Protein AF-A0A7S2F9D7-F1 (afdb_monomer_lite)

InterPro domains:
  IPR004918 Cdc37 [PTHR12800] (15-145)
  IPR013855 Cdc37, N-terminal domain [PF03234] (16-125)
  IPR013855 Cdc37, N-terminal domain [SM01071] (14-133)

Structure (mmCIF, N/CA/C/O backbone):
data_AF-A0A7S2F9D7-F1
#
_entry.id   AF-A0A7S2F9D7-F1
#
loop_
_atom_site.group_PDB
_atom_site.id
_atom_site.type_symbol
_atom_site.label_atom_id
_atom_site.label_alt_id
_atom_site.label_comp_id
_atom_site.label_asym_id
_atom_site.label_entity_id
_atom_site.label_seq_id
_atom_site.pdbx_PDB_ins_code
_atom_site.Cartn_x
_atom_site.Cartn_y
_atom_site.Cartn_z
_atom_site.occupancy
_atom_site.B_iso_or_equiv
_atom_site.auth_seq_id
_atom_site.auth_comp_id
_atom_site.auth_asym_id
_atom_site.auth_atom_id
_atom_site.pdbx_PDB_model_num
ATOM 1 N N . SER A 1 1 ? 17.679 44.069 16.988 1.00 55.31 1 SER A N 1
ATOM 2 C CA . SER A 1 1 ? 18.152 42.682 16.832 1.00 55.31 1 SER A CA 1
ATOM 3 C C . SER A 1 1 ? 16.989 41.729 16.545 1.00 55.31 1 SER A C 1
ATOM 5 O O . SER A 1 1 ? 16.788 40.799 17.297 1.00 55.31 1 SER A O 1
ATOM 7 N N . ASN A 1 2 ? 16.197 41.980 15.493 1.00 54.28 2 ASN A N 1
ATOM 8 C CA . ASN A 1 2 ? 15.076 41.109 15.075 1.00 54.28 2 ASN A CA 1
ATOM 9 C C . ASN A 1 2 ? 14.992 40.953 13.544 1.00 54.28 2 ASN A C 1
ATOM 11 O O . ASN A 1 2 ? 14.158 40.214 13.043 1.00 54.28 2 ASN A O 1
ATOM 15 N N . PHE A 1 3 ? 15.854 41.638 12.786 1.00 47.53 3 PHE A N 1
ATOM 16 C CA . PHE A 1 3 ? 15.810 41.619 11.322 1.00 47.53 3 PHE A CA 1
ATOM 17 C C . PHE A 1 3 ? 16.576 40.423 10.732 1.00 47.53 3 PHE A C 1
ATOM 19 O O . PHE A 1 3 ? 16.201 39.893 9.695 1.00 47.53 3 PHE A O 1
ATOM 26 N N . LEU A 1 4 ? 17.602 39.936 11.443 1.00 51.53 4 LEU A N 1
ATOM 27 C CA . LEU A 1 4 ? 18.373 38.752 11.048 1.00 51.53 4 LEU A CA 1
ATOM 28 C C . LEU A 1 4 ? 17.650 37.427 11.348 1.00 51.53 4 LEU A C 1
ATOM 30 O O . LEU A 1 4 ? 17.957 36.421 10.723 1.00 51.53 4 LEU A O 1
ATOM 34 N N . GLN A 1 5 ? 16.662 37.419 12.251 1.00 51.97 5 GLN A N 1
ATOM 35 C CA . GLN A 1 5 ? 15.892 36.210 12.574 1.00 51.97 5 GLN A CA 1
ATOM 36 C C . GLN A 1 5 ? 14.788 35.923 11.540 1.00 51.97 5 GLN A C 1
ATOM 38 O O . GLN A 1 5 ? 14.432 34.770 11.326 1.00 51.97 5 GLN A O 1
ATOM 43 N N . VAL A 1 6 ? 14.273 36.962 10.870 1.00 52.53 6 VAL A N 1
ATOM 44 C CA . VAL A 1 6 ? 13.239 36.833 9.826 1.00 52.53 6 VAL A CA 1
ATOM 45 C C . VAL A 1 6 ? 13.840 36.361 8.496 1.00 52.53 6 VAL A C 1
ATOM 47 O O . VAL A 1 6 ? 13.198 35.614 7.765 1.00 52.53 6 VAL A O 1
ATOM 50 N N . LEU A 1 7 ? 15.092 36.728 8.204 1.00 48.03 7 LEU A N 1
ATOM 51 C CA . LEU A 1 7 ? 15.791 36.320 6.980 1.00 48.03 7 LEU A CA 1
ATOM 52 C C . LEU A 1 7 ? 16.171 34.829 6.968 1.00 48.03 7 LEU A C 1
ATOM 54 O O . LEU A 1 7 ? 16.033 34.192 5.931 1.00 48.03 7 LEU A O 1
ATOM 58 N N . LEU A 1 8 ? 16.537 34.248 8.118 1.00 49.34 8 LEU A N 1
ATOM 59 C CA . LEU A 1 8 ? 16.838 32.811 8.224 1.00 49.34 8 LEU A CA 1
ATOM 60 C C . LEU A 1 8 ? 15.582 31.927 8.069 1.00 49.34 8 LEU A C 1
ATOM 62 O O . LEU A 1 8 ? 15.677 30.775 7.661 1.00 49.34 8 LEU A O 1
ATOM 66 N N . ALA A 1 9 ? 14.394 32.463 8.370 1.00 50.12 9 ALA A N 1
ATOM 67 C CA . ALA A 1 9 ? 13.122 31.757 8.192 1.00 50.12 9 ALA A CA 1
ATOM 68 C C . ALA A 1 9 ? 12.583 31.835 6.749 1.00 50.12 9 ALA A C 1
ATOM 70 O O . ALA A 1 9 ? 11.749 31.020 6.361 1.00 50.12 9 ALA A O 1
ATOM 71 N N . ALA A 1 10 ? 13.054 32.798 5.949 1.00 45.66 10 ALA A N 1
ATOM 72 C CA . ALA A 1 10 ? 12.607 33.002 4.570 1.00 45.66 10 ALA A CA 1
ATOM 73 C C . ALA A 1 10 ? 13.360 32.133 3.542 1.00 45.66 10 ALA A C 1
ATOM 75 O O . ALA A 1 10 ? 12.885 31.964 2.419 1.00 45.66 10 ALA A O 1
ATOM 76 N N . GLU A 1 11 ? 14.503 31.550 3.915 1.00 50.66 11 GLU A N 1
ATOM 77 C CA . GLU A 1 11 ? 15.400 30.839 2.989 1.00 50.66 11 GLU A CA 1
ATOM 78 C C . GLU A 1 11 ? 15.009 29.377 2.702 1.00 50.66 11 GLU A C 1
ATOM 80 O O . GLU A 1 11 ? 15.630 28.724 1.871 1.00 50.66 11 GLU A O 1
ATOM 85 N N . MET A 1 12 ? 13.937 28.865 3.314 1.00 58.09 12 MET A N 1
ATOM 86 C CA . MET A 1 12 ? 13.495 27.471 3.135 1.00 58.09 12 MET A CA 1
ATOM 87 C C . MET A 1 12 ? 12.117 27.348 2.467 1.00 58.09 12 MET A C 1
ATOM 89 O O . MET A 1 12 ? 11.422 26.354 2.650 1.00 58.09 12 MET A O 1
ATOM 93 N N . SER A 1 13 ? 11.713 28.346 1.673 1.00 62.88 13 SER A N 1
ATOM 94 C CA . SER A 1 13 ? 10.541 28.252 0.778 1.00 62.88 13 SER A CA 1
ATOM 95 C C . SER A 1 13 ? 10.935 28.100 -0.699 1.00 62.88 13 SER A C 1
ATOM 97 O O . SER A 1 13 ? 10.212 28.507 -1.605 1.00 62.88 13 SER A O 1
ATOM 99 N N . GLY A 1 14 ? 12.106 27.509 -0.952 1.00 73.81 14 GLY A N 1
ATOM 100 C CA . GLY A 1 14 ? 12.479 27.035 -2.282 1.00 73.81 14 GLY A CA 1
ATOM 101 C C . GLY A 1 14 ? 11.609 25.853 -2.722 1.00 73.81 14 GLY A C 1
ATOM 102 O O . GLY A 1 14 ? 11.057 25.131 -1.892 1.00 73.81 14 GLY A O 1
ATOM 103 N N . PHE A 1 15 ? 11.489 25.650 -4.037 1.00 79.19 15 PHE A N 1
ATOM 104 C CA . PHE A 1 15 ? 10.832 24.479 -4.628 1.00 79.19 15 PHE A CA 1
ATOM 105 C C . PHE A 1 15 ? 11.327 23.182 -3.961 1.00 79.19 15 PHE A C 1
ATOM 107 O O . PHE A 1 15 ? 12.515 22.869 -4.012 1.00 79.19 15 PHE A O 1
ATOM 114 N N . ASN A 1 16 ? 10.415 22.439 -3.327 1.00 82.31 16 ASN A N 1
ATOM 115 C CA . ASN A 1 16 ? 10.723 21.198 -2.622 1.00 82.31 16 ASN A CA 1
ATOM 116 C C . ASN A 1 16 ? 10.579 20.000 -3.578 1.00 82.31 16 ASN A C 1
ATOM 118 O O . ASN A 1 16 ? 9.492 19.737 -4.095 1.00 82.31 16 ASN A O 1
ATOM 122 N N . TYR A 1 17 ? 11.679 19.275 -3.796 1.00 84.31 17 TYR A N 1
ATOM 123 C CA . TYR A 1 17 ? 11.724 18.050 -4.603 1.00 84.31 17 TYR A CA 1
ATOM 124 C C . TYR A 1 17 ? 11.743 16.772 -3.757 1.00 84.31 17 TYR A C 1
ATOM 126 O O . TYR A 1 17 ? 11.914 15.697 -4.320 1.00 84.31 17 TYR A O 1
ATOM 134 N N . SER A 1 18 ? 11.510 16.861 -2.443 1.00 85.62 18 SER A N 1
ATOM 135 C CA . SER A 1 18 ? 11.670 15.742 -1.504 1.00 85.62 18 SER A CA 1
ATOM 136 C C . SER A 1 18 ? 10.760 14.550 -1.805 1.00 85.62 18 SER A C 1
ATOM 138 O O . SER A 1 18 ? 11.082 13.404 -1.505 1.00 85.62 18 SER A O 1
ATOM 140 N N . LYS A 1 19 ? 9.666 14.789 -2.541 1.00 82.56 19 LYS A N 1
ATOM 141 C CA . LYS A 1 19 ? 8.845 13.734 -3.152 1.00 82.56 19 LYS A CA 1
ATOM 142 C C . LYS A 1 19 ? 9.679 12.696 -3.930 1.00 82.56 19 LYS A C 1
ATOM 144 O O . LYS A 1 19 ? 9.281 11.537 -3.995 1.00 82.56 19 LYS A O 1
ATOM 149 N N . TRP A 1 20 ? 10.795 13.114 -4.528 1.00 86.38 20 TRP A N 1
ATOM 150 C CA . TRP A 1 20 ? 11.671 12.308 -5.378 1.00 86.38 20 TRP A CA 1
ATOM 151 C C . TRP A 1 20 ? 12.924 11.788 -4.656 1.00 86.38 20 TRP A C 1
ATOM 153 O O . TRP A 1 20 ? 13.766 11.177 -5.305 1.00 86.38 20 TRP A O 1
ATOM 163 N N . ASP A 1 21 ? 13.057 11.988 -3.340 1.00 84.12 21 ASP A N 1
ATOM 164 C CA . ASP A 1 21 ? 14.247 11.545 -2.592 1.00 84.12 21 ASP A CA 1
ATOM 165 C C . ASP A 1 21 ? 14.305 10.009 -2.450 1.00 84.12 21 ASP A C 1
ATOM 167 O O . ASP A 1 21 ? 15.383 9.418 -2.424 1.00 84.12 21 ASP A O 1
ATOM 171 N N . ASN A 1 22 ? 13.147 9.339 -2.418 1.00 84.81 22 ASN A N 1
ATOM 172 C CA . ASN A 1 22 ? 13.030 7.899 -2.151 1.00 84.81 22 ASN A CA 1
ATOM 173 C C . ASN A 1 22 ? 12.809 7.067 -3.432 1.00 84.81 22 ASN A C 1
ATOM 175 O O . ASN A 1 22 ? 11.855 6.289 -3.510 1.00 84.81 22 ASN A O 1
ATOM 179 N N . ILE A 1 23 ? 13.659 7.228 -4.451 1.00 85.50 23 ILE A N 1
ATOM 180 C CA . ILE A 1 23 ? 13.581 6.446 -5.702 1.00 85.50 23 ILE A CA 1
ATOM 181 C C . ILE A 1 23 ? 14.470 5.193 -5.614 1.00 85.50 23 ILE A C 1
ATOM 183 O O . ILE A 1 23 ? 15.665 5.279 -5.349 1.00 85.50 23 ILE A O 1
ATOM 187 N N . GLU A 1 24 ? 13.895 4.016 -5.872 1.00 80.69 24 GLU A N 1
ATOM 188 C CA . GLU A 1 24 ? 14.599 2.734 -5.990 1.00 80.69 24 GLU A CA 1
ATOM 189 C C . GLU A 1 24 ? 14.730 2.335 -7.469 1.00 80.69 24 GLU A C 1
ATOM 191 O O . GLU A 1 24 ? 13.773 1.880 -8.103 1.00 80.69 24 GLU A O 1
ATOM 196 N N . ILE A 1 25 ? 15.938 2.476 -8.019 1.00 77.62 25 ILE A N 1
ATOM 197 C CA . ILE A 1 25 ? 16.271 2.078 -9.392 1.00 77.62 25 ILE A CA 1
ATOM 198 C C . ILE A 1 25 ? 16.854 0.660 -9.356 1.00 77.62 25 ILE A C 1
ATOM 200 O O . ILE A 1 25 ? 17.917 0.422 -8.794 1.00 77.62 25 ILE A O 1
ATOM 204 N N . SER A 1 26 ? 16.152 -0.314 -9.940 1.00 66.62 26 SER A N 1
ATOM 205 C CA . SER A 1 26 ? 16.579 -1.725 -9.917 1.00 66.62 26 SER A CA 1
ATOM 206 C C . SER A 1 26 ? 17.713 -2.065 -10.894 1.00 66.62 26 SER A C 1
ATOM 208 O O . SER A 1 26 ? 18.290 -3.142 -10.772 1.00 66.62 26 SER A O 1
ATOM 210 N N . ASP A 1 27 ? 18.000 -1.174 -11.845 1.00 67.25 27 ASP A N 1
ATOM 211 C CA . ASP A 1 27 ? 19.006 -1.318 -12.912 1.00 67.25 27 ASP A CA 1
ATOM 212 C C . ASP A 1 27 ? 20.138 -0.279 -12.772 1.00 67.25 27 ASP A C 1
ATOM 214 O O . ASP A 1 27 ? 20.744 0.144 -13.753 1.00 67.25 27 ASP A O 1
ATOM 218 N N . ASP A 1 28 ? 20.394 0.208 -11.550 1.00 68.19 28 ASP A N 1
ATOM 219 C CA . ASP A 1 28 ? 21.511 1.126 -11.322 1.00 68.19 28 ASP A CA 1
ATOM 220 C C . ASP A 1 28 ? 22.838 0.359 -11.384 1.00 68.19 28 ASP A C 1
ATOM 222 O O . ASP A 1 28 ? 23.206 -0.420 -10.500 1.00 68.19 28 ASP A O 1
ATOM 226 N N . GLU A 1 29 ? 23.546 0.558 -12.490 1.00 56.62 29 GLU A N 1
ATOM 227 C CA . GLU A 1 29 ? 24.813 -0.090 -12.791 1.00 56.62 29 GLU A CA 1
ATOM 228 C C . GLU A 1 29 ? 25.962 0.357 -11.874 1.00 56.62 29 GLU A C 1
ATOM 230 O O . GLU A 1 29 ? 26.980 -0.339 -11.812 1.00 56.62 29 GLU A O 1
ATOM 235 N N . ALA A 1 30 ? 25.813 1.485 -11.167 1.00 66.69 30 ALA A N 1
ATOM 236 C CA . ALA A 1 30 ? 26.842 2.039 -10.289 1.00 66.69 30 ALA A CA 1
ATOM 237 C C . ALA A 1 30 ? 27.045 1.224 -8.996 1.00 66.69 30 ALA A C 1
ATOM 239 O O . ALA A 1 30 ? 28.145 1.220 -8.445 1.00 66.69 30 ALA A O 1
ATOM 240 N N . ASP A 1 31 ? 26.024 0.482 -8.554 1.00 71.62 31 ASP A N 1
ATOM 241 C CA . ASP A 1 31 ? 26.038 -0.288 -7.301 1.00 71.62 31 ASP A CA 1
ATOM 242 C C . ASP A 1 31 ? 26.665 -1.693 -7.434 1.00 71.62 31 ASP A C 1
ATOM 244 O O . ASP A 1 31 ? 26.819 -2.417 -6.445 1.00 71.62 31 ASP A O 1
ATOM 248 N N . CYS A 1 32 ? 27.027 -2.126 -8.647 1.00 77.38 32 CYS A N 1
ATOM 249 C CA . CYS A 1 32 ? 27.579 -3.462 -8.865 1.00 77.38 32 CYS A CA 1
ATOM 250 C C . CYS A 1 32 ? 29.091 -3.496 -8.594 1.00 77.38 32 CYS A C 1
ATOM 252 O O . CYS A 1 32 ? 29.888 -2.896 -9.315 1.00 77.38 32 CYS A O 1
ATOM 254 N N . HIS A 1 33 ? 29.511 -4.266 -7.584 1.00 80.38 33 HIS A N 1
ATOM 255 C CA . HIS A 1 33 ? 30.932 -4.476 -7.299 1.00 80.38 33 HIS A CA 1
ATOM 256 C C . HIS A 1 33 ? 31.642 -5.156 -8.493 1.00 80.38 33 HIS A C 1
ATOM 258 O O . HIS A 1 33 ? 31.075 -6.090 -9.069 1.00 80.38 33 HIS A O 1
ATOM 264 N N . PRO A 1 34 ? 32.906 -4.805 -8.817 1.00 84.75 34 PRO A N 1
ATOM 265 C CA . PRO A 1 34 ? 33.653 -5.336 -9.971 1.00 84.75 34 PRO A CA 1
ATOM 266 C C . PRO A 1 34 ? 33.773 -6.866 -10.105 1.00 84.75 34 PRO A C 1
ATOM 268 O O . PRO A 1 34 ? 34.206 -7.356 -11.144 1.00 84.75 34 PRO A O 1
ATOM 271 N N . ASN A 1 35 ? 33.439 -7.634 -9.066 1.00 86.19 35 ASN A N 1
ATOM 272 C CA . ASN A 1 35 ? 33.567 -9.097 -9.036 1.00 86.19 35 ASN A CA 1
ATOM 273 C C . ASN A 1 35 ? 32.225 -9.841 -9.076 1.00 86.19 35 ASN A C 1
ATOM 275 O O . ASN A 1 35 ? 32.219 -11.067 -8.989 1.00 86.19 35 ASN A O 1
ATOM 279 N N . ILE A 1 36 ? 31.100 -9.132 -9.166 1.00 82.88 36 ILE A N 1
ATOM 280 C CA . ILE A 1 36 ? 29.764 -9.732 -9.224 1.00 82.88 36 ILE A CA 1
ATOM 281 C C . ILE A 1 36 ? 29.255 -9.650 -10.664 1.00 82.88 36 ILE A C 1
ATOM 283 O O . ILE A 1 36 ? 29.401 -8.620 -11.320 1.00 82.88 36 ILE A O 1
ATOM 287 N N . ASP A 1 37 ? 28.654 -10.736 -11.163 1.00 87.19 37 ASP A N 1
ATOM 288 C CA . ASP A 1 37 ? 27.963 -10.696 -12.452 1.00 87.19 37 ASP A CA 1
ATOM 289 C C . ASP A 1 37 ? 26.720 -9.807 -12.358 1.00 87.19 37 ASP A C 1
ATOM 291 O O . ASP A 1 37 ? 25.749 -10.098 -11.651 1.00 87.19 37 ASP A O 1
ATOM 295 N N . LYS A 1 38 ? 26.759 -8.741 -13.144 1.00 83.81 38 LYS A N 1
ATOM 296 C CA . LYS A 1 38 ? 25.743 -7.703 -13.222 1.00 83.81 38 LYS A CA 1
ATOM 297 C C . LYS A 1 38 ? 24.362 -8.253 -13.584 1.00 83.81 38 LYS A C 1
ATOM 299 O O . LYS A 1 38 ? 23.364 -7.875 -12.975 1.00 83.81 38 LYS A O 1
ATOM 304 N N . SER A 1 39 ? 24.301 -9.200 -14.524 1.00 86.62 39 SER A N 1
ATOM 305 C CA . SER A 1 39 ? 23.024 -9.743 -15.004 1.00 86.62 39 SER A CA 1
ATOM 306 C C . SER A 1 39 ? 22.288 -10.533 -13.915 1.00 86.62 39 SER A C 1
ATOM 308 O O . SER A 1 39 ? 21.078 -10.390 -13.725 1.00 86.62 39 SER A O 1
ATOM 310 N N . SER A 1 40 ? 23.029 -11.331 -13.146 1.00 86.75 40 SER A N 1
ATOM 311 C CA . SER A 1 40 ? 22.495 -12.107 -12.029 1.00 86.75 40 SER A CA 1
ATOM 312 C C . SER A 1 40 ? 22.120 -11.211 -10.843 1.00 86.75 40 SER A C 1
ATOM 314 O O . SER A 1 40 ? 21.072 -11.419 -10.226 1.00 86.75 40 SER A O 1
ATOM 316 N N . TRP A 1 41 ? 22.928 -10.182 -10.561 1.00 84.12 41 TRP A N 1
ATOM 317 C CA . TRP A 1 41 ? 22.675 -9.199 -9.505 1.00 84.12 41 TRP A CA 1
ATOM 318 C C . TRP A 1 41 ? 21.355 -8.448 -9.707 1.00 84.12 41 TRP A C 1
ATOM 320 O O . TRP A 1 41 ? 20.525 -8.408 -8.796 1.00 84.12 41 TRP A O 1
ATOM 330 N N . PHE A 1 42 ? 21.099 -7.939 -10.915 1.00 83.56 42 PHE A N 1
ATOM 331 C CA . PHE A 1 42 ? 19.851 -7.234 -11.219 1.00 83.56 42 PHE A CA 1
ATOM 332 C C . PHE A 1 42 ? 18.620 -8.121 -11.085 1.00 83.56 42 PHE A C 1
ATOM 334 O O . PHE A 1 42 ? 17.622 -7.716 -10.490 1.00 83.56 42 PHE A O 1
ATOM 341 N N . ARG A 1 43 ? 18.694 -9.369 -11.558 1.00 87.69 43 ARG A N 1
ATOM 342 C CA . ARG A 1 43 ? 17.590 -10.332 -11.406 1.00 87.69 43 ARG A CA 1
ATOM 343 C C . ARG A 1 43 ? 17.278 -10.603 -9.939 1.00 87.69 43 ARG A C 1
ATOM 345 O O . ARG A 1 43 ? 16.109 -10.723 -9.575 1.00 87.69 43 ARG A O 1
ATOM 352 N N . MET A 1 44 ? 18.309 -10.704 -9.102 1.00 87.38 44 MET A N 1
ATOM 353 C CA . MET A 1 44 ? 18.147 -10.882 -7.661 1.00 87.38 44 MET A CA 1
ATOM 354 C C . MET A 1 44 ? 17.530 -9.640 -7.009 1.00 87.38 44 MET A C 1
ATOM 356 O O . MET A 1 44 ? 16.564 -9.770 -6.261 1.00 87.38 44 MET A O 1
ATOM 360 N N . LYS A 1 45 ? 18.038 -8.442 -7.316 1.00 85.94 45 LYS A N 1
ATOM 361 C CA . LYS A 1 45 ? 17.512 -7.171 -6.796 1.00 85.94 45 LYS A CA 1
ATOM 362 C C . LYS A 1 45 ? 16.054 -6.951 -7.188 1.00 85.94 45 LYS A C 1
ATOM 364 O O . LYS A 1 45 ? 15.247 -6.618 -6.328 1.00 85.94 45 LYS A O 1
ATOM 369 N N . HIS A 1 46 ? 15.705 -7.210 -8.447 1.00 87.31 46 HIS A N 1
ATOM 370 C CA . HIS A 1 46 ? 14.325 -7.146 -8.918 1.00 87.31 46 HIS A CA 1
ATOM 371 C C . HIS A 1 46 ? 13.424 -8.125 -8.157 1.00 87.31 46 HIS A C 1
ATOM 373 O O . HIS A 1 46 ? 12.388 -7.720 -7.642 1.00 87.31 46 HIS A O 1
ATOM 379 N N . ARG A 1 47 ? 13.843 -9.391 -8.006 1.00 88.12 47 ARG A N 1
ATOM 380 C CA . ARG A 1 47 ? 13.078 -10.388 -7.240 1.00 88.12 47 ARG A CA 1
ATOM 381 C C . ARG A 1 47 ? 12.868 -9.955 -5.790 1.00 88.12 47 ARG A C 1
ATOM 383 O O . ARG A 1 47 ? 11.746 -9.987 -5.309 1.00 88.12 47 ARG A O 1
ATOM 390 N N . SER A 1 48 ? 13.928 -9.503 -5.123 1.00 87.44 48 SER A N 1
ATOM 391 C CA . SER A 1 48 ? 13.855 -9.030 -3.738 1.00 87.44 48 SER A CA 1
ATOM 392 C C . SER A 1 48 ? 12.927 -7.821 -3.586 1.00 87.44 48 SER A C 1
ATOM 394 O O . SER A 1 48 ? 12.229 -7.718 -2.580 1.00 87.44 48 SER A O 1
ATOM 396 N N . ARG A 1 49 ? 12.889 -6.928 -4.583 1.00 86.69 49 ARG A N 1
ATOM 397 C CA . ARG A 1 49 ? 11.951 -5.800 -4.621 1.00 86.69 49 ARG A CA 1
ATOM 398 C C . ARG A 1 49 ? 10.506 -6.284 -4.730 1.00 86.69 49 ARG A C 1
ATOM 400 O O . ARG A 1 49 ? 9.681 -5.869 -3.926 1.00 86.69 49 ARG A O 1
ATOM 407 N N . VAL A 1 50 ? 10.226 -7.171 -5.685 1.00 87.75 50 VAL A N 1
ATOM 408 C CA . VAL A 1 50 ? 8.883 -7.733 -5.902 1.00 87.75 50 VAL A CA 1
ATOM 409 C C . VAL A 1 50 ? 8.398 -8.474 -4.655 1.00 87.75 50 VAL A C 1
ATOM 411 O O . VAL A 1 50 ? 7.305 -8.201 -4.181 1.00 87.75 50 VAL A O 1
ATOM 414 N N . GLU A 1 51 ? 9.231 -9.327 -4.054 1.00 90.56 51 GLU A N 1
ATOM 415 C CA . GLU A 1 51 ? 8.882 -10.048 -2.820 1.00 90.56 51 GLU A CA 1
ATOM 416 C C . GLU A 1 51 ? 8.594 -9.094 -1.646 1.00 90.56 51 GLU A C 1
ATOM 418 O O . GLU A 1 51 ? 7.688 -9.341 -0.849 1.00 90.56 51 GLU A O 1
ATOM 423 N N . ARG A 1 52 ? 9.344 -7.987 -1.533 1.00 89.25 52 ARG A N 1
ATOM 424 C CA . ARG A 1 52 ? 9.088 -6.947 -0.526 1.00 89.25 52 ARG A CA 1
ATOM 425 C C . ARG A 1 52 ? 7.731 -6.280 -0.758 1.00 89.25 52 ARG A C 1
ATOM 427 O O . ARG A 1 52 ? 6.961 -6.153 0.188 1.00 89.25 52 ARG A O 1
ATOM 434 N N . GLU A 1 53 ? 7.443 -5.878 -1.992 1.00 87.56 53 GLU A N 1
ATOM 435 C CA . GLU A 1 53 ? 6.185 -5.219 -2.367 1.00 87.56 53 GLU A CA 1
ATOM 436 C C . GLU A 1 53 ? 4.981 -6.147 -2.175 1.00 87.56 53 GLU A C 1
ATOM 438 O O . GLU A 1 53 ? 3.991 -5.745 -1.575 1.00 87.56 53 GLU A O 1
ATOM 443 N N . GLU A 1 54 ? 5.088 -7.417 -2.570 1.00 91.06 54 GLU A N 1
ATOM 444 C CA . GLU A 1 54 ? 4.043 -8.420 -2.340 1.00 91.06 54 GLU A CA 1
ATOM 445 C C . GLU A 1 54 ? 3.769 -8.638 -0.848 1.00 91.06 54 GLU A C 1
ATOM 447 O O . GLU A 1 54 ? 2.611 -8.764 -0.437 1.00 91.06 54 GLU A O 1
ATOM 452 N N . LYS A 1 55 ? 4.823 -8.663 -0.022 1.00 91.94 55 LYS A N 1
ATOM 453 C CA . LYS A 1 55 ? 4.691 -8.791 1.431 1.00 91.94 55 LYS A CA 1
ATOM 454 C C . LYS A 1 55 ? 4.026 -7.559 2.047 1.00 91.94 55 LYS A C 1
ATOM 456 O O . LYS A 1 55 ? 3.104 -7.720 2.845 1.00 91.94 55 LYS A O 1
ATOM 461 N N . GLU A 1 56 ? 4.468 -6.359 1.673 1.00 89.62 56 GLU A N 1
ATOM 462 C CA . GLU A 1 56 ? 3.873 -5.095 2.127 1.00 89.62 56 GLU A CA 1
ATOM 463 C C . GLU A 1 56 ? 2.396 -5.004 1.712 1.00 89.62 56 GLU A C 1
ATOM 465 O O . GLU A 1 56 ? 1.542 -4.686 2.535 1.00 89.62 56 GLU A O 1
ATOM 470 N N . ASP A 1 57 ? 2.057 -5.359 0.472 1.00 90.88 57 ASP A N 1
ATOM 471 C CA . ASP A 1 57 ? 0.676 -5.355 -0.016 1.00 90.88 57 ASP A CA 1
ATOM 472 C C . ASP A 1 57 ? -0.201 -6.397 0.686 1.00 90.88 57 ASP A C 1
ATOM 474 O O . ASP A 1 57 ? -1.376 -6.140 0.966 1.00 90.88 57 ASP A O 1
ATOM 478 N N . ALA A 1 58 ? 0.338 -7.583 0.981 1.00 94.19 58 ALA A N 1
ATOM 479 C CA . ALA A 1 58 ? -0.368 -8.596 1.758 1.00 94.19 58 ALA A CA 1
ATOM 480 C C . ALA A 1 58 ? -0.647 -8.107 3.187 1.00 94.19 58 ALA A C 1
ATOM 482 O O . ALA A 1 58 ? -1.764 -8.263 3.681 1.00 94.19 58 ALA A O 1
ATOM 483 N N . GLU A 1 59 ? 0.334 -7.470 3.824 1.00 93.62 59 GLU A N 1
ATOM 484 C CA . GLU A 1 59 ? 0.204 -6.908 5.166 1.00 93.62 59 GLU A CA 1
ATOM 485 C C . GLU A 1 59 ? -0.818 -5.764 5.207 1.00 93.62 59 GLU A C 1
ATOM 487 O O . GLU A 1 59 ? -1.731 -5.793 6.033 1.00 93.62 59 GLU A O 1
ATOM 492 N N . LYS A 1 60 ? -0.764 -4.826 4.251 1.00 92.94 60 LYS A N 1
ATOM 493 C CA . LYS A 1 60 ? -1.773 -3.763 4.099 1.00 92.94 60 LYS A CA 1
ATOM 494 C C . LYS A 1 60 ? -3.178 -4.337 3.951 1.00 92.94 60 LYS A C 1
ATOM 496 O O . LYS A 1 60 ? -4.106 -3.875 4.608 1.00 92.94 60 LYS A O 1
ATOM 501 N N . LYS A 1 61 ? -3.349 -5.378 3.128 1.00 94.38 61 LYS A N 1
ATOM 502 C CA . LYS A 1 61 ? -4.650 -6.047 2.946 1.00 94.38 61 LYS A CA 1
ATOM 503 C C . LYS A 1 61 ? -5.169 -6.679 4.236 1.00 94.38 61 LYS A C 1
ATOM 505 O O . LYS A 1 61 ? -6.379 -6.685 4.442 1.00 94.38 61 LYS A O 1
ATOM 510 N N . ILE A 1 62 ? -4.295 -7.230 5.079 1.00 95.56 62 ILE A N 1
ATOM 511 C CA . ILE A 1 62 ? -4.687 -7.781 6.384 1.00 95.56 62 ILE A CA 1
ATOM 512 C C . ILE A 1 62 ? -5.123 -6.648 7.315 1.00 95.56 62 ILE A C 1
ATOM 514 O O . ILE A 1 62 ? -6.225 -6.715 7.852 1.00 95.56 62 ILE A O 1
ATOM 518 N N . ILE A 1 63 ? -4.322 -5.583 7.425 1.00 93.38 63 ILE A N 1
ATOM 519 C CA . ILE A 1 63 ? -4.627 -4.426 8.278 1.00 93.38 63 ILE A CA 1
ATOM 520 C C . ILE A 1 63 ? -5.974 -3.805 7.892 1.00 93.38 63 ILE A C 1
ATOM 522 O O . ILE A 1 63 ? -6.806 -3.584 8.764 1.00 93.38 63 ILE A O 1
ATOM 526 N N . VAL A 1 64 ? -6.230 -3.594 6.596 1.00 94.62 64 VAL A N 1
ATOM 527 C CA . VAL A 1 64 ? -7.503 -3.037 6.105 1.00 94.62 64 VAL A CA 1
ATOM 528 C C . VAL A 1 64 ? -8.689 -3.949 6.434 1.00 94.62 64 VAL A C 1
ATOM 530 O O . VAL A 1 64 ? -9.753 -3.460 6.805 1.00 94.62 64 VAL A O 1
ATOM 533 N N . LYS A 1 65 ? -8.527 -5.274 6.328 1.00 95.94 65 LYS A N 1
ATOM 534 C CA . LYS A 1 65 ? -9.592 -6.228 6.682 1.00 95.94 65 LYS A CA 1
ATOM 535 C C . LYS A 1 65 ? -9.913 -6.206 8.173 1.00 95.94 65 LYS A C 1
ATOM 537 O O . LYS A 1 65 ? -11.084 -6.160 8.529 1.00 95.94 65 LYS A O 1
ATOM 542 N N . GLU A 1 66 ? -8.893 -6.248 9.026 1.00 93.94 66 GLU A N 1
ATOM 543 C CA . GLU A 1 66 ? -9.079 -6.173 10.479 1.00 93.94 66 GLU A CA 1
ATOM 544 C C . GLU A 1 66 ? -9.689 -4.835 10.889 1.00 93.94 66 GLU A C 1
ATOM 546 O O . GLU A 1 66 ? -10.629 -4.794 11.671 1.00 93.94 66 GLU A O 1
ATOM 551 N N . GLN A 1 67 ? -9.209 -3.744 10.296 1.00 93.31 67 GLN A N 1
ATOM 552 C CA . GLN A 1 67 ? -9.740 -2.415 10.547 1.00 93.31 67 GLN A CA 1
ATOM 553 C C . GLN A 1 67 ? -11.214 -2.296 10.150 1.00 93.31 67 GLN A C 1
ATOM 555 O O . GLN A 1 67 ? -11.977 -1.639 10.854 1.00 93.31 67 GLN A O 1
ATOM 560 N N . GLN A 1 68 ? -11.628 -2.920 9.043 1.00 94.50 68 GLN A N 1
ATOM 561 C CA . GLN A 1 68 ? -13.038 -2.960 8.671 1.00 94.50 68 GLN A CA 1
ATOM 562 C C . GLN A 1 68 ? -13.862 -3.729 9.709 1.00 94.50 68 GLN A C 1
ATOM 564 O O . GLN A 1 68 ? -14.891 -3.222 10.135 1.00 94.50 68 GLN A O 1
ATOM 569 N N . ALA A 1 69 ? -13.386 -4.889 10.170 1.00 95.12 69 ALA A N 1
ATOM 570 C CA . ALA A 1 69 ? -14.075 -5.659 11.205 1.00 95.12 69 ALA A CA 1
ATOM 571 C C . ALA A 1 69 ? -14.217 -4.872 12.522 1.00 95.12 69 ALA A C 1
ATOM 573 O O . ALA A 1 69 ? -15.280 -4.894 13.138 1.00 95.12 69 ALA A O 1
ATOM 574 N N . ASP A 1 70 ? -13.184 -4.128 12.925 1.00 92.94 70 ASP A N 1
ATOM 575 C CA . ASP A 1 70 ? -13.239 -3.280 14.120 1.00 92.94 70 ASP A CA 1
ATOM 576 C C . ASP A 1 70 ? -14.187 -2.088 13.935 1.00 92.94 70 ASP A C 1
ATOM 578 O O . ASP A 1 70 ? -14.908 -1.726 14.862 1.00 92.94 70 ASP A O 1
ATOM 582 N N . ARG A 1 71 ? -14.242 -1.494 12.735 1.00 93.25 71 ARG A N 1
ATOM 583 C CA . ARG A 1 71 ? -15.210 -0.433 12.407 1.00 93.25 71 ARG A CA 1
ATOM 584 C C . ARG A 1 71 ? -16.648 -0.947 12.444 1.00 93.25 71 ARG A C 1
ATOM 586 O O . ARG A 1 71 ? -17.492 -0.292 13.050 1.00 93.25 71 ARG A O 1
ATOM 593 N N . ASP A 1 72 ? -16.901 -2.121 11.871 1.00 95.25 72 ASP A N 1
ATOM 594 C CA . ASP A 1 72 ? -18.213 -2.773 11.914 1.00 95.25 72 ASP A CA 1
ATOM 595 C C . ASP A 1 72 ? -18.611 -3.060 13.375 1.00 95.25 72 ASP A C 1
ATOM 597 O O . ASP A 1 72 ? -19.731 -2.769 13.796 1.00 95.25 72 ASP A O 1
ATOM 601 N N . ARG A 1 73 ? -17.664 -3.533 14.200 1.00 94.06 73 ARG A N 1
ATOM 602 C CA . ARG A 1 73 ? -17.877 -3.765 15.635 1.00 94.06 73 ARG A CA 1
ATOM 603 C C . ARG A 1 73 ? -18.185 -2.477 16.401 1.00 94.06 73 ARG A C 1
ATOM 605 O O . ARG A 1 73 ? -19.087 -2.469 17.238 1.00 94.06 73 ARG A O 1
ATOM 612 N N . ILE A 1 74 ? -17.469 -1.389 16.119 1.00 93.38 74 ILE A N 1
ATOM 613 C CA . ILE A 1 74 ? -17.750 -0.069 16.701 1.00 93.38 74 ILE A CA 1
ATOM 614 C C . ILE A 1 74 ? -19.166 0.378 16.331 1.00 93.38 74 ILE A C 1
ATOM 616 O O . ILE A 1 74 ? -19.878 0.895 17.191 1.00 93.38 74 ILE A O 1
ATOM 620 N N . GLU A 1 75 ? -19.596 0.180 15.083 1.00 94.00 75 GLU A N 1
ATOM 621 C CA . GLU A 1 75 ? -20.944 0.545 14.641 1.00 94.00 75 GLU A CA 1
ATOM 622 C C . GLU A 1 75 ? -22.023 -0.273 15.370 1.00 94.00 75 GLU A C 1
ATOM 624 O O . GLU A 1 75 ? -22.989 0.307 15.873 1.00 94.00 75 GLU A O 1
ATOM 629 N N . GLU A 1 76 ? -21.827 -1.587 15.531 1.00 93.75 76 GLU A N 1
ATOM 630 C CA . GLU A 1 76 ? -22.718 -2.450 16.321 1.00 93.75 76 GLU A CA 1
ATOM 631 C C . GLU A 1 76 ? -22.841 -1.989 17.781 1.00 93.75 76 GLU A C 1
ATOM 633 O O . GLU A 1 76 ? -23.949 -1.883 18.312 1.00 93.75 76 GLU A O 1
ATOM 638 N N . LEU A 1 77 ? -21.714 -1.711 18.441 1.00 89.88 77 LEU A N 1
ATOM 639 C CA . LEU A 1 77 ? -21.680 -1.256 19.834 1.00 89.88 77 LEU A CA 1
ATOM 640 C C . LEU A 1 77 ? -22.310 0.130 19.990 1.00 89.88 77 LEU A C 1
ATOM 642 O O . LEU A 1 77 ? -23.0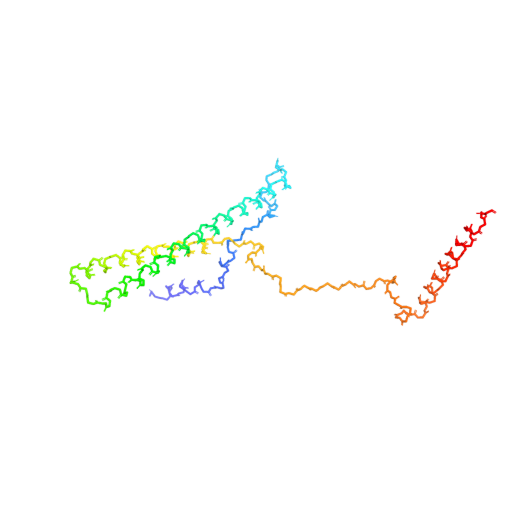96 0.360 20.907 1.00 89.88 77 LEU A O 1
ATOM 646 N N . THR A 1 78 ? -22.032 1.031 19.048 1.00 90.75 78 THR A N 1
ATOM 647 C CA . THR A 1 78 ? -22.636 2.367 19.003 1.00 90.75 78 THR A CA 1
ATOM 648 C C . THR A 1 78 ? -24.148 2.270 18.819 1.00 90.75 78 THR A C 1
ATOM 650 O O . THR A 1 78 ? -24.892 3.072 19.380 1.00 90.75 78 THR A O 1
ATOM 653 N N . GLN A 1 79 ? -24.631 1.296 18.044 1.00 90.75 79 GLN A N 1
ATOM 654 C CA . GLN A 1 79 ? -26.060 1.061 17.884 1.00 90.75 79 GLN A CA 1
ATOM 655 C C . GLN A 1 79 ? -26.691 0.520 19.172 1.00 90.75 79 GLN A C 1
ATOM 657 O O . GLN A 1 79 ? -27.739 1.025 19.562 1.00 90.75 79 GLN A O 1
ATOM 662 N N . ARG A 1 80 ? -26.032 -0.414 19.873 1.00 87.06 80 ARG A N 1
ATOM 663 C CA . ARG A 1 80 ? -26.487 -0.900 21.192 1.00 87.06 80 ARG A CA 1
ATOM 664 C C . ARG A 1 80 ? -26.560 0.213 22.235 1.00 87.06 80 ARG A C 1
ATOM 666 O O . ARG A 1 80 ? -27.466 0.203 23.053 1.00 87.06 80 ARG A O 1
ATOM 673 N N . LEU A 1 81 ? -25.651 1.188 22.180 1.00 87.06 81 LEU A N 1
ATOM 674 C CA . LEU A 1 81 ? -25.652 2.344 23.083 1.00 87.06 81 LEU A CA 1
ATOM 675 C C . LEU A 1 81 ? -26.857 3.283 22.861 1.00 87.06 81 LEU A C 1
ATOM 677 O O . LEU A 1 81 ? -27.220 4.043 23.756 1.00 87.06 81 LEU A O 1
ATOM 681 N N . LYS A 1 82 ? -27.475 3.255 21.670 1.00 86.06 82 LYS A N 1
ATOM 682 C CA . LYS A 1 82 ? -28.700 4.024 21.380 1.00 86.06 82 LYS A CA 1
ATOM 683 C C . LYS A 1 82 ? -29.959 3.363 21.941 1.00 86.06 82 LYS A C 1
ATOM 685 O O . LYS A 1 82 ? -30.966 4.055 22.089 1.00 86.06 82 LYS A O 1
ATOM 690 N N . ASP A 1 83 ? -29.915 2.061 22.206 1.00 85.56 83 ASP A N 1
ATOM 691 C CA . ASP A 1 83 ? -31.006 1.338 22.851 1.00 85.56 83 ASP A CA 1
ATOM 692 C C . ASP A 1 83 ? -30.989 1.611 24.373 1.00 85.56 83 ASP A C 1
ATOM 694 O O . ASP A 1 83 ? -29.996 2.086 24.927 1.00 85.56 83 ASP A O 1
ATOM 698 N N . GLU A 1 84 ? -32.095 1.355 25.080 1.00 76.38 84 GLU A N 1
ATOM 699 C CA . GLU A 1 84 ? -32.113 1.465 26.547 1.00 76.38 84 GLU A CA 1
ATOM 700 C C . GLU A 1 84 ? -31.278 0.334 27.170 1.00 76.38 84 GLU A C 1
ATOM 702 O O . GLU A 1 84 ? -31.734 -0.801 27.300 1.00 76.38 84 GLU A O 1
ATOM 707 N N . VAL A 1 85 ? -30.043 0.666 27.544 1.00 79.75 85 VAL A N 1
ATOM 708 C CA . VAL A 1 85 ? -29.114 -0.168 28.322 1.00 79.75 85 VAL A CA 1
ATOM 709 C C . VAL A 1 85 ? -28.930 0.395 29.731 1.00 79.75 85 VAL A C 1
ATOM 711 O O . VAL A 1 85 ? -29.042 1.605 29.943 1.00 79.75 85 VAL A O 1
ATOM 714 N N . ASP A 1 86 ? -28.639 -0.476 30.697 1.00 83.44 86 ASP A N 1
ATOM 715 C CA . ASP A 1 86 ? -28.320 -0.071 32.068 1.00 83.44 86 ASP A CA 1
ATOM 716 C C . ASP A 1 86 ? -27.032 0.774 32.099 1.00 83.44 86 ASP A C 1
ATOM 718 O O . ASP A 1 86 ? -26.115 0.563 31.308 1.00 83.44 86 ASP A O 1
ATOM 722 N N . GLU A 1 87 ? -26.925 1.726 33.032 1.00 78.88 87 GLU A N 1
ATOM 723 C CA . GLU A 1 87 ? -25.769 2.645 33.109 1.00 78.88 87 GLU A CA 1
ATOM 724 C C . GLU A 1 87 ? -24.421 1.919 33.275 1.00 78.88 87 GLU A C 1
ATOM 726 O O . GLU A 1 87 ? -23.415 2.353 32.724 1.00 78.88 87 GLU A O 1
ATOM 731 N N . ALA A 1 88 ? -24.402 0.778 33.972 1.00 81.00 88 ALA A N 1
ATOM 732 C CA . ALA A 1 88 ? -23.197 -0.042 34.107 1.00 81.00 88 ALA A CA 1
ATOM 733 C C . ALA A 1 88 ? -22.769 -0.693 32.776 1.00 81.00 88 ALA A C 1
ATOM 735 O O . ALA A 1 88 ? -21.576 -0.798 32.495 1.00 81.00 88 ALA A O 1
ATOM 736 N N . ASP A 1 89 ? -23.732 -1.099 31.944 1.00 84.69 89 ASP A N 1
ATOM 737 C CA . ASP A 1 89 ? -23.456 -1.674 30.625 1.00 84.69 89 ASP A CA 1
ATOM 738 C C . ASP A 1 89 ? -23.057 -0.586 29.618 1.00 84.69 89 ASP A C 1
ATOM 740 O O . ASP A 1 89 ? -22.232 -0.837 28.740 1.00 84.69 89 ASP A O 1
ATOM 744 N N . LYS A 1 90 ? -23.579 0.641 29.765 1.00 85.88 90 LYS A N 1
ATOM 745 C CA . LYS A 1 90 ? -23.160 1.795 28.954 1.00 85.88 90 LYS A CA 1
ATOM 746 C C . LYS A 1 90 ? -21.682 2.118 29.139 1.00 85.88 90 LYS A C 1
ATOM 748 O O . LYS A 1 90 ? -20.976 2.220 28.141 1.00 85.88 90 LYS A O 1
ATOM 753 N N . GLU A 1 91 ? -21.206 2.228 30.382 1.00 88.38 91 GLU A N 1
ATOM 754 C CA . GLU A 1 91 ? -19.787 2.507 30.660 1.00 88.38 91 GLU A CA 1
ATOM 755 C C . GLU A 1 91 ? -18.868 1.423 30.069 1.00 88.38 91 GLU A C 1
ATOM 757 O O . GLU A 1 91 ? -17.858 1.746 29.443 1.00 88.38 91 GLU A O 1
ATOM 762 N N . ALA A 1 92 ? -19.245 0.144 30.186 1.00 90.00 92 ALA A N 1
ATOM 763 C CA . ALA A 1 92 ? -18.477 -0.963 29.612 1.00 90.00 92 ALA A CA 1
ATOM 764 C C . ALA A 1 92 ? -18.441 -0.928 28.070 1.00 90.00 92 ALA A C 1
ATOM 766 O O . ALA A 1 92 ? -17.396 -1.170 27.464 1.00 90.00 92 ALA A O 1
ATOM 767 N N . ILE A 1 93 ? -19.567 -0.603 27.425 1.00 89.06 93 ILE A N 1
ATOM 768 C CA . ILE A 1 93 ? -19.653 -0.470 25.962 1.00 89.06 93 ILE A CA 1
ATOM 769 C C . ILE A 1 93 ? -18.833 0.731 25.471 1.00 89.06 93 ILE A C 1
ATOM 771 O O . ILE A 1 93 ? -18.153 0.633 24.449 1.00 89.06 93 ILE A O 1
ATOM 775 N N . GLU A 1 94 ? -18.872 1.860 26.180 1.00 91.38 94 GLU A N 1
ATOM 776 C CA . GLU A 1 94 ? -18.075 3.046 25.848 1.00 91.38 94 GLU A CA 1
ATOM 777 C C . GLU A 1 94 ? -16.567 2.782 25.962 1.00 91.38 94 GLU A C 1
ATOM 779 O O . GLU A 1 94 ? -15.800 3.240 25.109 1.00 91.38 94 GLU A O 1
ATOM 784 N N . GLU A 1 95 ? -16.135 2.011 26.966 1.00 92.94 95 GLU A N 1
ATOM 785 C CA . GLU A 1 95 ? -14.741 1.577 27.103 1.00 92.94 95 GLU A CA 1
ATOM 786 C C . GLU A 1 95 ? -14.316 0.662 25.939 1.00 92.94 95 GLU A C 1
ATOM 788 O O . GLU A 1 95 ? -13.294 0.931 25.304 1.00 92.94 95 GLU A O 1
ATOM 793 N N . GLU A 1 96 ? -15.135 -0.333 25.564 1.00 93.00 96 GLU A N 1
ATOM 794 C CA . GLU A 1 96 ? -14.860 -1.214 24.410 1.00 93.00 96 GLU A CA 1
ATOM 795 C C . GLU A 1 96 ? -14.762 -0.415 23.097 1.00 93.00 96 GLU A C 1
ATOM 797 O O . GLU A 1 96 ? -13.838 -0.617 22.304 1.00 93.00 96 GLU A O 1
ATOM 802 N N . ILE A 1 97 ? -15.672 0.542 22.871 1.00 92.88 97 ILE A N 1
ATOM 803 C CA . ILE A 1 97 ? -15.630 1.429 21.696 1.00 92.88 97 ILE A CA 1
ATOM 804 C C . ILE A 1 97 ? -14.342 2.248 21.685 1.00 92.88 97 ILE A C 1
ATOM 806 O O . ILE A 1 97 ? -13.711 2.386 20.634 1.00 92.88 97 ILE A O 1
ATOM 810 N N . LYS A 1 98 ? -13.945 2.807 22.830 1.00 95.06 98 LYS A N 1
ATOM 811 C CA . LYS A 1 98 ? -12.739 3.627 22.933 1.00 95.06 98 LYS A CA 1
ATOM 812 C C . LYS A 1 98 ? -11.490 2.805 22.628 1.00 95.06 98 LYS A C 1
ATOM 814 O O . LYS A 1 98 ? -10.657 3.256 21.842 1.00 95.06 98 LYS A O 1
ATOM 819 N N . ASP A 1 99 ? -11.383 1.598 23.172 1.00 94.94 99 ASP A N 1
ATOM 820 C CA . ASP A 1 99 ? -10.272 0.691 22.886 1.00 94.94 99 ASP A CA 1
ATOM 821 C C . ASP A 1 99 ? -10.215 0.344 21.394 1.00 94.94 99 ASP A C 1
ATOM 823 O O . ASP A 1 99 ? -9.169 0.510 20.759 1.00 94.94 99 ASP A O 1
ATOM 827 N N . LEU A 1 100 ? -11.346 -0.019 20.782 1.00 92.62 100 LEU A N 1
ATOM 828 C CA . LEU A 1 100 ? -11.424 -0.275 19.341 1.00 92.62 100 LEU A CA 1
ATOM 829 C C . LEU A 1 100 ? -11.065 0.964 18.504 1.00 92.62 100 LEU A C 1
ATOM 831 O O . LEU A 1 100 ? -10.352 0.854 17.510 1.00 92.62 100 LEU A O 1
ATOM 835 N N . GLN A 1 101 ? -11.462 2.168 18.917 1.00 93.69 101 GLN A N 1
ATOM 836 C CA . GLN A 1 101 ? -11.053 3.403 18.242 1.00 93.69 101 GLN A CA 1
ATOM 837 C C . GLN A 1 101 ? -9.539 3.632 18.323 1.00 93.69 101 GLN A C 1
ATOM 839 O O . GLN A 1 101 ? -8.928 4.044 17.332 1.00 93.69 101 GLN A O 1
ATOM 844 N N . THR A 1 102 ? -8.907 3.342 19.467 1.00 95.38 102 THR A N 1
ATOM 845 C CA . THR A 1 102 ? -7.444 3.444 19.573 1.00 95.38 102 THR A CA 1
ATOM 846 C C . THR A 1 102 ? -6.734 2.437 18.673 1.00 95.38 102 THR A C 1
ATOM 848 O O . THR A 1 102 ? -5.753 2.803 18.024 1.00 95.38 102 THR A O 1
ATOM 851 N N . THR A 1 103 ? -7.238 1.204 18.559 1.00 93.62 103 THR A N 1
ATOM 852 C CA . THR A 1 103 ? -6.632 0.188 17.684 1.00 93.62 103 THR A CA 1
ATOM 853 C C . THR A 1 103 ? -6.811 0.527 16.204 1.00 93.62 103 THR A C 1
ATOM 855 O O . THR A 1 103 ? -5.874 0.360 15.423 1.00 93.62 103 THR A O 1
ATOM 858 N N . VAL A 1 104 ? -7.966 1.071 15.804 1.00 93.94 104 VAL A N 1
ATOM 859 C CA . VAL A 1 104 ? -8.202 1.582 14.443 1.00 93.94 104 VAL A CA 1
ATOM 860 C C . VAL A 1 104 ? -7.241 2.727 14.120 1.00 93.94 104 VAL A C 1
ATOM 862 O O . VAL A 1 104 ? -6.619 2.699 13.062 1.00 93.94 104 VAL A O 1
ATOM 865 N N . SER A 1 105 ? -7.052 3.670 15.047 1.00 94.50 105 SER A N 1
ATOM 866 C CA . SER A 1 105 ? -6.112 4.788 14.891 1.00 94.50 105 SER A CA 1
ATOM 867 C C . SER A 1 105 ? -4.654 4.319 14.766 1.00 94.50 105 SER A C 1
ATOM 869 O O . SER A 1 105 ? -3.918 4.788 13.900 1.00 94.50 105 SER A O 1
ATOM 871 N N . GLN A 1 106 ? -4.237 3.324 15.559 1.00 93.75 106 GLN A N 1
ATOM 872 C CA . GLN A 1 106 ? -2.908 2.710 15.427 1.00 93.75 106 GLN A CA 1
ATOM 873 C C . GLN A 1 106 ? -2.723 2.009 14.073 1.00 93.75 106 GLN A C 1
ATOM 875 O O . GLN A 1 106 ? -1.643 2.077 13.483 1.00 93.75 106 GLN A O 1
ATOM 880 N N . ARG A 1 107 ? -3.766 1.342 13.562 1.00 92.62 107 ARG A N 1
ATOM 881 C CA . ARG A 1 107 ? -3.744 0.718 12.230 1.00 92.62 107 ARG A CA 1
ATOM 882 C C . ARG A 1 107 ? -3.680 1.754 11.106 1.00 92.62 107 ARG A C 1
ATOM 884 O O . ARG A 1 107 ? -2.926 1.537 10.161 1.00 92.62 107 ARG A O 1
ATOM 891 N N . ASP A 1 108 ? -4.399 2.870 11.231 1.00 91.31 108 ASP A N 1
ATOM 892 C CA . ASP A 1 108 ? -4.324 4.001 10.296 1.00 91.31 108 ASP A CA 1
ATOM 893 C C . ASP A 1 108 ? -2.911 4.599 10.262 1.00 91.31 108 ASP A C 1
ATOM 895 O O . ASP A 1 108 ? -2.330 4.728 9.187 1.00 91.31 108 ASP A O 1
ATOM 899 N N . ALA A 1 109 ? -2.310 4.863 11.428 1.00 93.50 109 ALA A N 1
ATOM 900 C CA . ALA A 1 109 ? -0.940 5.373 11.512 1.00 93.50 109 ALA A CA 1
ATOM 901 C C . ALA A 1 109 ? 0.070 4.423 10.846 1.00 93.50 109 ALA A C 1
ATOM 903 O O . ALA A 1 109 ? 0.943 4.855 10.097 1.00 93.50 109 ALA A O 1
ATOM 904 N N . ARG A 1 110 ? -0.083 3.109 11.051 1.00 91.12 110 ARG A N 1
ATOM 905 C CA . ARG A 1 110 ? 0.772 2.104 10.407 1.00 91.12 110 ARG A CA 1
ATOM 906 C C . ARG A 1 110 ? 0.598 2.076 8.885 1.00 91.12 110 ARG A C 1
ATOM 908 O O . ARG A 1 110 ? 1.580 1.905 8.167 1.00 91.12 110 ARG A O 1
ATOM 915 N N . LEU A 1 111 ? -0.629 2.221 8.377 1.00 91.25 111 LEU A N 1
ATOM 916 C CA . LEU A 1 111 ? -0.879 2.331 6.934 1.00 91.25 111 LEU A CA 1
ATOM 917 C C . LEU A 1 111 ? -0.223 3.586 6.354 1.00 91.25 111 LEU A C 1
ATOM 919 O O . LEU A 1 111 ? 0.410 3.500 5.302 1.00 91.25 111 LEU A O 1
ATOM 923 N N . GLU A 1 112 ? -0.306 4.707 7.067 1.00 90.44 112 GLU A N 1
ATOM 924 C CA . GLU A 1 112 ? 0.325 5.961 6.667 1.00 90.44 112 GLU A CA 1
ATOM 925 C C . GLU A 1 112 ? 1.857 5.843 6.634 1.00 90.44 112 GLU A C 1
ATOM 927 O O . GLU A 1 112 ? 2.481 6.266 5.663 1.00 90.44 112 GLU A O 1
ATOM 932 N N . GLU A 1 113 ? 2.477 5.182 7.617 1.00 89.88 113 GLU A N 1
ATOM 933 C CA . GLU A 1 113 ? 3.920 4.896 7.605 1.00 89.88 113 GLU A CA 1
ATOM 934 C C . GLU A 1 113 ? 4.336 4.102 6.359 1.00 89.88 113 GLU A C 1
ATOM 936 O O . GLU A 1 113 ? 5.349 4.410 5.726 1.00 89.88 113 GLU A O 1
ATOM 941 N N . PHE A 1 114 ? 3.545 3.106 5.946 1.00 86.62 114 PHE A N 1
ATOM 942 C CA . PHE A 1 114 ? 3.820 2.377 4.709 1.00 86.62 114 PHE A CA 1
ATOM 943 C C . PHE A 1 114 ? 3.656 3.229 3.442 1.00 86.62 114 PHE A C 1
ATOM 945 O O . PHE A 1 114 ? 4.229 2.887 2.404 1.00 86.62 114 PHE A O 1
ATOM 952 N N . GLU A 1 115 ? 2.831 4.274 3.472 1.00 85.81 115 GLU A N 1
ATOM 953 C CA . GLU A 1 115 ? 2.654 5.205 2.354 1.00 85.81 115 GLU A CA 1
ATOM 954 C C . GLU A 1 115 ? 3.780 6.238 2.301 1.00 85.81 115 GLU A C 1
ATOM 956 O O . GLU A 1 115 ? 4.330 6.482 1.227 1.00 85.81 115 GLU A O 1
ATOM 961 N N . GLN A 1 116 ? 4.180 6.778 3.453 1.00 85.19 116 GLN A N 1
ATOM 962 C CA . GLN A 1 116 ? 5.295 7.717 3.582 1.00 85.19 116 GLN A CA 1
ATOM 963 C C . GLN A 1 116 ? 6.634 7.057 3.226 1.00 85.19 116 GLN A C 1
ATOM 965 O O . GLN A 1 116 ? 7.455 7.640 2.516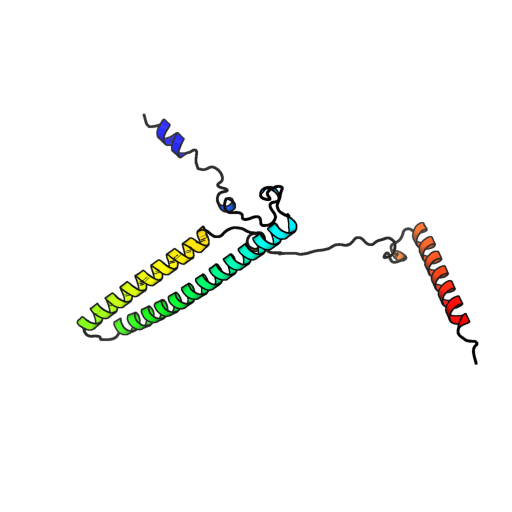 1.00 85.19 116 GLN A O 1
ATOM 970 N N . ASN A 1 117 ? 6.836 5.806 3.650 1.00 84.56 117 ASN A N 1
ATOM 971 C CA . ASN A 1 117 ? 8.064 5.054 3.387 1.00 84.56 117 ASN A CA 1
ATOM 972 C C . ASN A 1 117 ? 8.031 4.314 2.041 1.00 84.56 117 ASN A C 1
ATOM 974 O O . ASN A 1 117 ? 8.959 3.559 1.724 1.00 84.56 117 ASN A O 1
ATOM 978 N N . LYS A 1 118 ? 6.982 4.517 1.234 1.00 86.25 118 LYS A N 1
ATOM 979 C CA . LYS A 1 118 ? 6.857 3.890 -0.079 1.00 86.25 118 LYS A CA 1
ATOM 980 C C . LYS A 1 118 ? 7.994 4.356 -0.984 1.00 86.25 118 LYS A C 1
ATOM 982 O O . LYS A 1 118 ? 8.166 5.545 -1.246 1.00 86.25 118 LYS A O 1
ATOM 987 N N . LYS A 1 119 ? 8.749 3.393 -1.510 1.00 86.81 119 LYS A N 1
ATOM 988 C CA . LYS A 1 119 ? 9.797 3.658 -2.496 1.00 86.81 119 LYS A CA 1
ATOM 989 C C . LYS A 1 119 ? 9.190 3.833 -3.885 1.00 86.81 119 LYS A C 1
ATOM 991 O O . LYS A 1 119 ? 8.355 3.034 -4.318 1.00 86.81 119 LYS A O 1
ATOM 996 N N . TRP A 1 120 ? 9.629 4.867 -4.593 1.00 87.88 120 TRP A N 1
ATOM 997 C CA . TRP A 1 120 ? 9.254 5.106 -5.981 1.00 87.88 120 TRP A CA 1
ATOM 998 C C . TRP A 1 120 ? 10.072 4.204 -6.896 1.00 87.88 120 TRP A C 1
ATOM 1000 O O . TRP A 1 120 ? 11.297 4.225 -6.872 1.00 87.88 120 TRP A O 1
ATOM 1010 N N . ASN A 1 121 ? 9.388 3.412 -7.709 1.00 87.00 121 ASN A N 1
ATOM 1011 C CA . ASN A 1 121 ? 9.986 2.550 -8.720 1.00 87.00 121 ASN A CA 1
ATOM 1012 C C . ASN A 1 121 ? 9.309 2.834 -10.076 1.00 87.00 121 ASN A C 1
ATOM 1014 O O . ASN A 1 121 ? 8.301 3.543 -10.131 1.00 87.00 121 ASN A O 1
ATOM 1018 N N . VAL A 1 122 ? 9.832 2.264 -11.163 1.00 81.88 122 VAL A N 1
ATOM 1019 C CA . VAL A 1 122 ? 9.288 2.461 -12.523 1.00 81.88 122 VAL A CA 1
ATOM 1020 C C . VAL A 1 122 ? 7.791 2.125 -12.612 1.00 81.88 122 VAL A C 1
ATOM 1022 O O . VAL A 1 122 ? 7.053 2.842 -13.283 1.00 81.88 122 VAL A O 1
ATOM 1025 N N . ASP A 1 123 ? 7.339 1.100 -11.888 1.00 83.62 123 ASP A N 1
ATOM 1026 C CA . ASP A 1 123 ? 5.955 0.611 -11.913 1.00 83.62 123 ASP A CA 1
ATOM 1027 C C . ASP A 1 123 ? 4.981 1.539 -11.157 1.00 83.62 123 ASP A C 1
ATOM 1029 O O . ASP A 1 123 ? 3.810 1.651 -11.509 1.00 83.62 123 ASP A O 1
ATOM 1033 N N . ASN A 1 124 ? 5.467 2.246 -10.133 1.00 86.00 124 ASN A N 1
ATOM 1034 C CA . ASN A 1 124 ? 4.673 3.125 -9.274 1.00 86.00 124 ASN A CA 1
ATOM 1035 C C . ASN A 1 124 ? 4.755 4.603 -9.681 1.00 86.00 124 ASN A C 1
ATOM 1037 O O . ASN A 1 124 ? 3.941 5.402 -9.223 1.00 86.00 124 ASN A O 1
ATOM 1041 N N . MET A 1 125 ? 5.741 4.992 -10.495 1.00 85.12 125 MET A N 1
ATOM 1042 C CA . MET A 1 125 ? 5.965 6.390 -10.879 1.00 85.12 125 MET A CA 1
ATOM 1043 C C . MET A 1 125 ? 5.026 6.862 -11.988 1.00 85.12 125 MET A C 1
ATOM 1045 O O . MET A 1 125 ? 4.559 8.001 -11.951 1.00 85.12 125 MET A O 1
ATOM 1049 N N . CYS A 1 126 ? 4.772 6.024 -12.992 1.00 85.81 126 CYS A N 1
ATOM 1050 C CA . CYS A 1 126 ? 3.983 6.382 -14.166 1.00 85.81 126 CYS A CA 1
ATOM 1051 C C . CYS A 1 126 ? 3.179 5.180 -14.662 1.00 85.81 126 CYS A C 1
ATOM 1053 O O . CYS A 1 126 ? 3.539 4.033 -14.433 1.00 85.81 126 CYS A O 1
ATOM 1055 N N . HIS A 1 127 ? 2.106 5.460 -15.393 1.00 88.88 127 HIS A N 1
ATOM 1056 C CA . HIS A 1 127 ? 1.362 4.464 -16.153 1.00 88.88 127 HIS A CA 1
ATOM 1057 C C . HIS A 1 127 ? 1.292 4.914 -17.612 1.00 88.88 127 HIS A C 1
ATOM 1059 O O . HIS A 1 127 ? 1.391 6.106 -17.914 1.00 88.88 127 HIS A O 1
ATOM 1065 N N . VAL A 1 128 ? 1.139 3.963 -18.529 1.00 90.38 128 VAL A N 1
ATOM 1066 C CA . VAL A 1 128 ? 0.999 4.268 -19.955 1.00 90.38 128 VAL A CA 1
ATOM 1067 C C . VAL A 1 128 ? -0.406 4.823 -20.200 1.00 90.38 128 VAL A C 1
ATOM 1069 O O . VAL A 1 128 ? -1.392 4.130 -19.964 1.00 90.38 128 VAL A O 1
ATOM 1072 N N . VAL A 1 129 ? -0.494 6.078 -20.650 1.00 93.50 129 VAL A N 1
ATOM 1073 C CA . VAL A 1 129 ? -1.772 6.749 -20.966 1.00 93.50 129 VAL A CA 1
ATOM 1074 C C . VAL A 1 129 ? -2.140 6.578 -22.441 1.00 93.50 129 VAL A C 1
ATOM 1076 O O . VAL A 1 129 ? -3.275 6.248 -22.768 1.00 93.50 129 VAL A O 1
ATOM 1079 N N . GLU A 1 130 ? -1.176 6.787 -23.336 1.00 93.31 130 GLU A N 1
ATOM 1080 C CA . GLU A 1 130 ? -1.327 6.609 -24.779 1.00 93.31 130 GLU A CA 1
ATOM 1081 C C . GLU A 1 130 ? -0.074 5.914 -25.317 1.00 93.31 130 GLU A C 1
ATOM 1083 O O . GLU A 1 130 ? 1.047 6.345 -25.045 1.00 93.31 130 GLU A O 1
ATOM 1088 N N . GLU A 1 131 ? -0.263 4.853 -26.102 1.00 93.19 131 GLU A N 1
ATOM 1089 C CA . GLU A 1 131 ? 0.803 4.196 -26.855 1.00 93.19 131 GLU A CA 1
ATOM 1090 C C . GLU A 1 131 ? 0.483 4.307 -28.348 1.00 93.19 131 GLU A C 1
ATOM 1092 O O . GLU A 1 131 ? -0.547 3.826 -28.823 1.00 93.19 131 GLU A O 1
ATOM 1097 N N . ARG A 1 132 ? 1.360 4.977 -29.102 1.00 92.56 132 ARG A N 1
ATOM 1098 C CA . ARG A 1 132 ? 1.215 5.142 -30.549 1.00 92.56 132 ARG A CA 1
ATOM 1099 C C . ARG A 1 132 ? 2.524 4.807 -31.243 1.00 92.56 132 ARG A C 1
ATOM 1101 O O . ARG A 1 132 ? 3.505 5.534 -31.117 1.00 92.56 132 ARG A O 1
ATOM 1108 N N . THR A 1 133 ? 2.511 3.757 -32.055 1.00 92.38 133 THR A N 1
ATOM 1109 C CA . THR A 1 133 ? 3.644 3.396 -32.912 1.00 92.38 133 THR A CA 1
ATOM 1110 C C . THR A 1 133 ? 3.331 3.753 -34.360 1.00 92.38 133 THR A C 1
ATOM 1112 O O . THR A 1 133 ? 2.342 3.294 -34.925 1.00 92.38 133 THR A O 1
ATOM 1115 N N . ILE A 1 134 ? 4.188 4.563 -34.982 1.00 88.06 134 ILE A N 1
ATOM 1116 C CA . ILE A 1 134 ? 4.108 4.891 -36.409 1.00 88.06 134 ILE A CA 1
ATOM 1117 C C . ILE A 1 134 ? 5.347 4.307 -37.080 1.00 88.06 134 ILE A C 1
ATOM 1119 O O . ILE A 1 134 ? 6.453 4.812 -36.906 1.00 88.06 134 ILE A O 1
ATOM 1123 N N . VAL A 1 135 ? 5.164 3.237 -37.853 1.00 87.19 135 VAL A N 1
ATOM 1124 C CA . VAL A 1 135 ? 6.234 2.667 -38.677 1.00 87.19 135 VAL A CA 1
ATOM 1125 C C . VAL A 1 135 ? 6.181 3.329 -40.049 1.00 87.19 135 VAL A C 1
ATOM 1127 O O . VAL A 1 135 ? 5.164 3.267 -40.741 1.00 87.19 135 VAL A O 1
ATOM 1130 N N . GLY A 1 136 ? 7.273 3.981 -40.448 1.00 86.19 136 GLY A N 1
ATOM 1131 C CA . GLY A 1 136 ? 7.387 4.557 -41.785 1.00 86.19 136 GLY A CA 1
ATOM 1132 C C . GLY A 1 136 ? 7.263 3.472 -42.858 1.00 86.19 136 GLY A C 1
ATOM 1133 O O . GLY A 1 136 ? 7.893 2.418 -42.754 1.00 86.19 136 GLY A O 1
ATOM 1134 N N . LYS A 1 137 ? 6.464 3.721 -43.902 1.00 78.44 137 LYS A N 1
ATOM 1135 C CA . LYS A 1 137 ? 6.376 2.808 -45.048 1.00 78.44 137 LYS A CA 1
ATOM 1136 C C . LYS A 1 137 ? 7.758 2.717 -45.714 1.00 78.44 137 LYS A C 1
ATOM 1138 O O . LYS A 1 137 ? 8.304 3.727 -46.158 1.00 78.44 137 LYS A O 1
ATOM 1143 N N . THR A 1 138 ? 8.333 1.519 -45.795 1.00 73.12 138 THR A N 1
ATOM 1144 C CA . THR A 1 138 ? 9.506 1.269 -46.643 1.00 73.12 138 THR A CA 1
ATOM 1145 C C . THR A 1 138 ? 9.082 1.283 -48.112 1.00 73.12 138 THR A C 1
ATOM 1147 O O . THR A 1 138 ? 7.908 1.082 -48.426 1.00 73.12 138 THR A O 1
ATOM 1150 N N . LYS A 1 139 ? 10.029 1.505 -49.037 1.00 62.94 139 LYS A N 1
ATOM 1151 C CA . LYS A 1 139 ? 9.748 1.516 -50.487 1.00 62.94 139 LYS A CA 1
ATOM 1152 C C . LYS A 1 139 ? 9.004 0.254 -50.946 1.00 62.94 139 LYS A C 1
ATOM 1154 O O .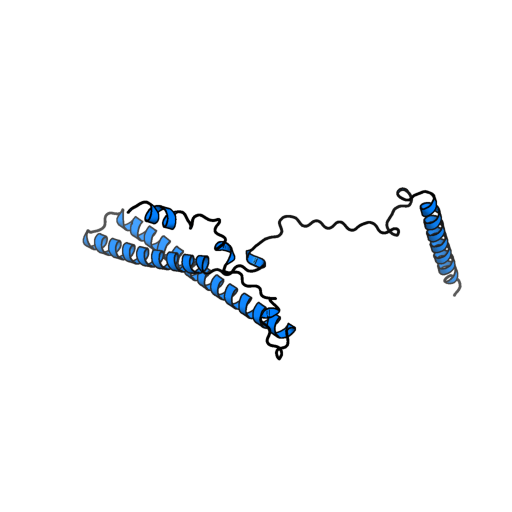 LYS A 1 139 ? 8.220 0.337 -51.878 1.00 62.94 139 LYS A O 1
ATOM 1159 N N . ASP A 1 140 ? 9.206 -0.872 -50.268 1.00 62.41 140 ASP A N 1
ATOM 1160 C CA . ASP A 1 140 ? 8.579 -2.161 -50.574 1.00 62.41 140 ASP A CA 1
ATOM 1161 C C . ASP A 1 140 ? 7.094 -2.269 -50.151 1.00 62.41 140 ASP A C 1
ATOM 1163 O O . ASP A 1 140 ? 6.442 -3.242 -50.508 1.00 62.41 140 ASP A O 1
ATOM 1167 N N . ASN A 1 141 ? 6.557 -1.288 -49.410 1.00 58.53 141 ASN A N 1
ATOM 1168 C CA . ASN A 1 141 ? 5.166 -1.234 -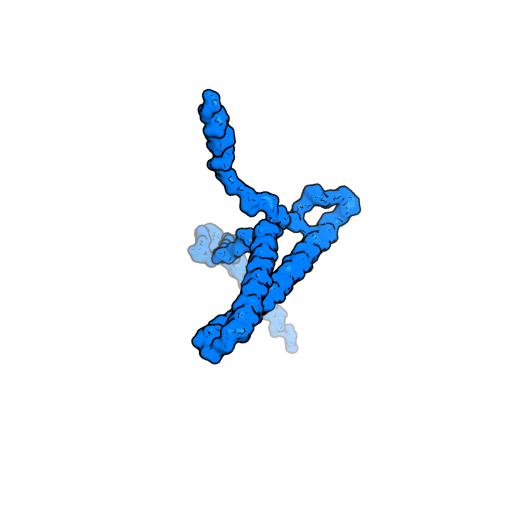48.927 1.00 58.53 141 ASN A CA 1
ATOM 1169 C C . ASN A 1 141 ? 4.388 0.006 -49.424 1.00 58.53 141 ASN A C 1
ATOM 1171 O O . ASN A 1 141 ? 3.284 0.277 -48.946 1.00 58.53 141 ASN A O 1
ATOM 1175 N N . LEU A 1 142 ? 4.947 0.784 -50.359 1.00 60.31 142 LEU A N 1
ATOM 1176 C CA . LEU A 1 142 ? 4.182 1.808 -51.076 1.00 60.31 142 LEU A CA 1
ATOM 1177 C C . LEU A 1 142 ? 3.364 1.132 -52.178 1.00 60.31 142 LEU A C 1
ATOM 1179 O O . LEU A 1 142 ? 3.900 0.361 -52.970 1.00 60.31 142 LEU A O 1
ATOM 1183 N N . THR A 1 143 ? 2.073 1.452 -52.260 1.00 59.69 143 THR A N 1
ATOM 1184 C CA . THR A 1 143 ? 1.278 1.096 -53.441 1.00 59.69 143 THR A CA 1
ATOM 1185 C C . THR A 1 143 ? 1.803 1.886 -54.641 1.00 59.69 143 THR A C 1
ATOM 1187 O O . THR A 1 143 ? 2.250 3.026 -54.489 1.00 59.69 143 THR A O 1
ATOM 1190 N N . SER A 1 144 ? 1.765 1.316 -55.849 1.00 59.50 144 SER A N 1
ATOM 1191 C CA . SER A 1 144 ? 2.358 1.945 -57.042 1.00 59.50 144 SER A CA 1
ATOM 1192 C C . SER A 1 144 ? 1.796 3.342 -57.348 1.00 59.50 144 SER A C 1
ATOM 1194 O O . SER A 1 144 ? 2.461 4.137 -58.007 1.00 59.50 144 SER A O 1
ATOM 1196 N N . SER A 1 145 ? 0.598 3.658 -56.843 1.00 61.66 145 SER A N 1
ATOM 1197 C CA . SER A 1 145 ? -0.052 4.971 -56.940 1.00 61.66 145 SER A CA 1
ATOM 1198 C C . SER A 1 145 ? 0.569 6.059 -56.060 1.00 61.66 145 SER A C 1
ATOM 1200 O O . SER A 1 145 ? 0.346 7.237 -56.315 1.00 61.66 145 SER A O 1
ATOM 1202 N N . GLU A 1 146 ? 1.325 5.691 -55.025 1.00 62.03 146 GLU A N 1
ATOM 1203 C CA . GLU A 1 146 ? 1.945 6.625 -54.074 1.00 62.03 146 GLU A CA 1
ATOM 1204 C C . GLU A 1 146 ? 3.418 6.928 -54.416 1.00 62.03 146 GLU A C 1
ATOM 1206 O O . GLU A 1 146 ? 4.066 7.721 -53.733 1.00 62.03 146 GLU A O 1
ATOM 1211 N N . LEU A 1 147 ? 3.968 6.306 -55.467 1.00 60.94 147 LEU A N 1
ATOM 1212 C CA . LEU A 1 147 ? 5.369 6.456 -55.856 1.00 60.94 147 LEU A CA 1
ATOM 1213 C C . LEU A 1 147 ? 5.566 7.507 -56.953 1.00 60.94 147 LEU A C 1
ATOM 1215 O O . LEU A 1 147 ? 4.768 7.587 -57.887 1.00 60.94 147 LEU A O 1
ATOM 1219 N N . PRO A 1 148 ? 6.682 8.261 -56.915 1.00 68.12 148 PRO A N 1
ATOM 1220 C CA . PRO A 1 148 ? 7.107 9.077 -58.042 1.00 68.12 148 PRO A CA 1
ATOM 1221 C C . PRO A 1 148 ? 7.159 8.241 -59.335 1.00 68.12 148 PRO A C 1
ATOM 1223 O O . PRO A 1 148 ? 7.581 7.079 -59.276 1.00 68.12 148 PRO A O 1
ATOM 1226 N N . PRO A 1 149 ? 6.807 8.810 -60.506 1.00 68.50 149 PRO A N 1
ATOM 1227 C CA . PRO A 1 149 ? 6.630 8.054 -61.752 1.00 68.50 149 PRO A CA 1
ATOM 1228 C C . PRO A 1 149 ? 7.830 7.183 -62.146 1.00 68.50 149 PRO A C 1
ATOM 1230 O O . PRO A 1 149 ? 7.663 6.117 -62.735 1.00 68.50 149 PRO A O 1
ATOM 1233 N N . ASP A 1 150 ? 9.039 7.631 -61.807 1.00 68.06 150 ASP A N 1
ATOM 1234 C CA . ASP A 1 150 ? 10.286 6.934 -62.121 1.00 68.06 150 ASP A CA 1
ATOM 1235 C C . ASP A 1 150 ? 10.480 5.664 -61.269 1.00 68.06 150 ASP A C 1
ATOM 1237 O O . ASP A 1 150 ? 10.862 4.607 -61.767 1.00 68.06 150 ASP A O 1
ATOM 1241 N N . LEU A 1 151 ? 10.103 5.715 -59.987 1.00 62.50 151 LEU A N 1
ATOM 1242 C CA . LEU A 1 151 ? 10.205 4.576 -59.067 1.00 62.50 151 LEU A CA 1
ATOM 1243 C C . LEU A 1 151 ? 9.047 3.582 -59.235 1.00 62.50 151 LEU A C 1
ATOM 1245 O O . LEU A 1 151 ? 9.252 2.377 -59.075 1.00 62.50 151 LEU A O 1
ATOM 1249 N N . ALA A 1 152 ? 7.858 4.061 -59.615 1.00 65.00 152 ALA A N 1
ATOM 1250 C CA . ALA A 1 152 ? 6.700 3.214 -59.907 1.00 65.00 152 ALA A CA 1
ATOM 1251 C C . ALA A 1 152 ? 6.969 2.255 -61.082 1.00 65.00 152 ALA A C 1
ATOM 1253 O O . ALA A 1 152 ? 6.607 1.080 -61.029 1.00 65.00 152 ALA A O 1
ATOM 1254 N N . ARG A 1 153 ? 7.677 2.725 -62.121 1.00 68.44 153 ARG A N 1
ATOM 1255 C CA . ARG A 1 153 ? 8.068 1.904 -63.282 1.00 68.44 153 ARG A CA 1
ATOM 1256 C C . ARG A 1 153 ? 9.014 0.768 -62.902 1.00 68.44 153 ARG A C 1
ATOM 1258 O O . ARG A 1 153 ? 8.842 -0.354 -63.371 1.00 68.44 153 ARG A O 1
ATOM 1265 N N . VAL A 1 154 ? 9.986 1.047 -62.034 1.00 69.25 154 VAL A N 1
ATOM 1266 C CA . VAL A 1 154 ? 10.960 0.048 -61.567 1.00 69.25 154 VAL A CA 1
ATOM 1267 C C . VAL A 1 154 ? 10.282 -1.026 -60.714 1.00 69.25 154 VAL A C 1
ATOM 1269 O O . VAL A 1 154 ? 10.602 -2.206 -60.848 1.00 69.25 154 VAL A O 1
ATOM 1272 N N . GLN A 1 155 ? 9.316 -0.650 -59.875 1.00 67.31 155 GLN A N 1
ATOM 1273 C CA . GLN A 1 155 ? 8.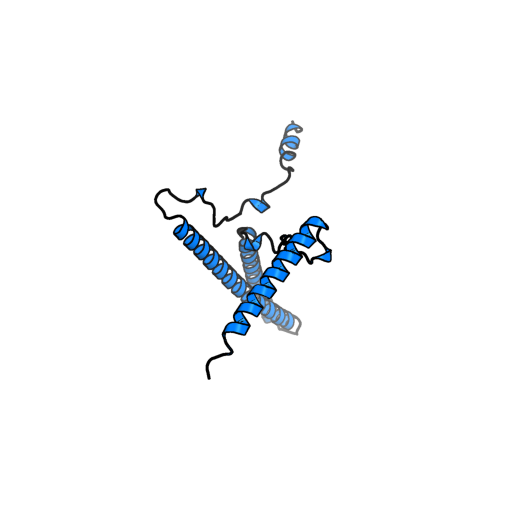558 -1.619 -59.083 1.00 67.31 155 GLN A CA 1
ATOM 1274 C C . GLN A 1 155 ? 7.601 -2.459 -59.925 1.00 67.31 155 GLN A C 1
ATOM 1276 O O . GLN A 1 155 ? 7.619 -3.678 -59.787 1.00 67.31 155 GLN A O 1
ATOM 1281 N N . ALA A 1 156 ? 6.869 -1.850 -60.860 1.00 70.94 156 ALA A N 1
ATOM 1282 C CA . ALA A 1 156 ? 6.014 -2.586 -61.790 1.00 70.94 156 ALA A CA 1
ATOM 1283 C C . ALA A 1 156 ? 6.823 -3.589 -62.635 1.00 70.94 156 ALA A C 1
ATOM 1285 O O . ALA A 1 156 ? 6.400 -4.727 -62.828 1.00 70.94 156 ALA A O 1
ATOM 1286 N N . ALA A 1 157 ? 8.030 -3.213 -63.080 1.00 72.00 157 ALA A N 1
ATOM 1287 C CA . ALA A 1 157 ? 8.933 -4.124 -63.785 1.00 72.00 157 ALA A CA 1
ATOM 1288 C C . ALA A 1 157 ? 9.426 -5.276 -62.887 1.00 72.00 157 ALA A C 1
ATOM 1290 O O . ALA A 1 157 ? 9.506 -6.424 -63.330 1.00 72.00 157 ALA A O 1
ATOM 1291 N N . LYS A 1 158 ? 9.726 -4.993 -61.612 1.00 72.19 158 LYS A N 1
ATOM 1292 C CA . LYS A 1 158 ? 10.153 -5.998 -60.626 1.00 72.19 158 LYS A CA 1
ATOM 1293 C C . LYS A 1 158 ? 9.023 -6.977 -60.283 1.00 72.19 158 LYS A C 1
ATOM 1295 O O . LYS A 1 158 ? 9.272 -8.176 -60.166 1.00 72.19 158 LYS A O 1
ATOM 1300 N N . GLU A 1 159 ? 7.791 -6.492 -60.168 1.00 72.69 159 GLU A N 1
ATOM 1301 C CA . GLU A 1 159 ? 6.594 -7.309 -59.945 1.00 72.69 159 GLU A CA 1
ATOM 1302 C C . GLU A 1 159 ? 6.243 -8.157 -61.170 1.00 72.69 159 GLU A C 1
ATOM 1304 O O . GLU A 1 159 ? 6.054 -9.364 -61.026 1.00 72.69 159 GLU A O 1
ATOM 1309 N N . ALA A 1 160 ? 6.260 -7.579 -62.375 1.00 73.94 160 ALA A N 1
ATOM 1310 C CA . ALA A 1 160 ? 6.038 -8.315 -63.619 1.00 73.94 160 ALA A CA 1
ATOM 1311 C C . ALA A 1 160 ? 7.066 -9.446 -63.801 1.00 73.94 160 ALA A C 1
ATOM 1313 O O . ALA A 1 160 ? 6.703 -10.578 -64.113 1.00 73.94 160 ALA A O 1
ATOM 1314 N N . SER A 1 161 ? 8.344 -9.179 -63.510 1.00 73.00 161 SER A N 1
ATOM 1315 C CA . SER A 1 161 ? 9.407 -10.192 -63.555 1.00 73.00 161 SER A CA 1
ATOM 1316 C C . SER A 1 161 ? 9.219 -11.300 -62.502 1.00 73.00 161 SER A C 1
ATOM 1318 O O . SER A 1 161 ? 9.454 -12.483 -62.769 1.00 73.00 161 SER A O 1
ATOM 1320 N N . ARG A 1 162 ? 8.713 -10.951 -61.310 1.00 74.69 162 ARG A N 1
ATOM 1321 C CA . ARG A 1 162 ? 8.364 -11.921 -60.259 1.00 74.69 162 ARG A CA 1
ATOM 1322 C C . ARG A 1 162 ? 7.168 -12.800 -60.641 1.00 74.69 162 ARG A C 1
ATOM 1324 O O . ARG A 1 162 ? 7.174 -13.983 -60.305 1.00 74.69 162 ARG A O 1
ATOM 1331 N N . VAL A 1 163 ? 6.161 -12.246 -61.318 1.00 72.88 163 VAL A N 1
ATOM 1332 C CA . VAL A 1 163 ? 4.989 -12.998 -61.807 1.00 72.88 163 VAL A CA 1
ATOM 1333 C C . VAL A 1 163 ? 5.397 -13.955 -62.924 1.00 72.88 163 VAL A C 1
ATOM 1335 O O . VAL A 1 163 ? 5.111 -15.145 -62.821 1.00 72.88 163 VAL A O 1
ATOM 1338 N N . LEU A 1 164 ? 6.180 -13.485 -63.901 1.00 70.12 164 LEU A N 1
ATOM 1339 C CA . LEU A 1 164 ? 6.720 -14.325 -64.977 1.00 70.12 164 LEU A CA 1
ATOM 1340 C C . LEU A 1 164 ? 7.579 -15.479 -64.438 1.00 70.12 164 LEU A C 1
ATOM 1342 O O . LEU A 1 164 ? 7.474 -16.609 -64.909 1.00 70.12 164 LEU A O 1
ATOM 1346 N N . SER A 1 165 ? 8.380 -15.227 -63.397 1.00 66.50 165 SER A N 1
ATOM 1347 C CA . SER A 1 165 ? 9.177 -16.275 -62.742 1.00 66.50 165 SER A CA 1
ATOM 1348 C C . SER A 1 165 ? 8.314 -17.301 -61.991 1.00 66.50 165 SER A C 1
ATOM 1350 O O . SER A 1 165 ? 8.674 -18.474 -61.925 1.00 66.50 165 SER A O 1
ATOM 1352 N N . LYS A 1 166 ? 7.167 -16.889 -61.429 1.00 65.94 166 LYS A N 1
ATOM 1353 C CA . LYS A 1 166 ? 6.208 -17.799 -60.776 1.00 65.94 166 LYS A CA 1
ATOM 1354 C C . LYS A 1 166 ? 5.414 -18.639 -61.781 1.00 65.94 166 LYS A C 1
ATOM 1356 O O . LYS A 1 166 ? 5.193 -19.816 -61.512 1.00 65.94 166 LYS A O 1
ATOM 1361 N N . GLU A 1 167 ? 5.018 -18.071 -62.919 1.00 59.69 167 GLU A N 1
ATOM 1362 C CA . GLU A 1 167 ? 4.312 -18.802 -63.984 1.00 59.69 167 GLU A CA 1
ATOM 1363 C C . GLU A 1 167 ? 5.224 -19.801 -64.710 1.00 59.69 167 GLU A C 1
ATOM 1365 O O . GLU A 1 167 ? 4.814 -20.927 -64.986 1.00 59.69 167 GLU A O 1
ATOM 1370 N N . ALA A 1 168 ? 6.494 -19.451 -64.937 1.00 58.75 168 ALA A N 1
ATOM 1371 C CA . ALA A 1 168 ? 7.475 -20.389 -65.486 1.00 58.75 168 ALA A CA 1
ATOM 1372 C C . ALA A 1 168 ? 7.744 -21.579 -64.539 1.00 58.75 168 ALA A C 1
ATOM 1374 O O . ALA A 1 168 ? 7.971 -22.700 -64.994 1.00 58.75 168 ALA A O 1
ATOM 1375 N N . GLY A 1 169 ? 7.682 -21.354 -63.221 1.00 55.66 169 GLY A N 1
ATOM 1376 C CA . GLY A 1 169 ? 7.833 -22.402 -62.210 1.00 55.66 169 GLY A CA 1
ATOM 1377 C C . GLY A 1 169 ? 6.626 -23.341 -62.088 1.00 55.66 169 GLY A C 1
ATOM 1378 O O . GLY A 1 169 ? 6.813 -24.530 -61.837 1.00 55.66 169 GLY A O 1
ATOM 1379 N N . SER A 1 170 ? 5.395 -22.852 -62.292 1.00 55.28 170 SER A N 1
ATOM 1380 C CA . SER A 1 170 ? 4.186 -23.693 -62.227 1.00 55.28 170 SER A CA 1
ATOM 1381 C C . SER A 1 170 ? 3.967 -24.529 -63.493 1.00 55.28 170 SER A C 1
ATOM 1383 O O . SER A 1 170 ? 3.471 -25.651 -63.399 1.00 55.28 170 SER A O 1
ATOM 1385 N N . ALA A 1 171 ? 4.407 -24.045 -64.660 1.00 54.78 171 ALA A N 1
ATOM 1386 C CA . ALA A 1 171 ? 4.337 -24.787 -65.921 1.00 54.78 171 ALA A CA 1
ATOM 1387 C C . ALA A 1 171 ? 5.256 -26.028 -65.959 1.00 54.78 171 ALA A C 1
ATOM 1389 O O . ALA A 1 171 ? 4.992 -26.967 -66.707 1.00 54.78 171 ALA A O 1
ATOM 1390 N N . SER A 1 172 ? 6.305 -26.080 -65.125 1.00 51.84 172 SER A N 1
ATOM 1391 C CA . SER A 1 172 ? 7.260 -27.200 -65.088 1.00 51.84 172 SER A CA 1
ATOM 1392 C C . SER A 1 172 ? 6.772 -28.435 -64.310 1.00 51.84 172 SER A C 1
ATOM 1394 O O . SER A 1 172 ? 7.417 -29.479 -64.387 1.00 51.84 172 SER A O 1
ATOM 1396 N N . ILE A 1 173 ? 5.668 -28.352 -63.556 1.00 50.94 173 ILE A N 1
ATOM 1397 C CA . ILE A 1 173 ? 5.195 -29.445 -62.675 1.00 50.94 173 ILE A CA 1
ATOM 1398 C C . ILE A 1 173 ? 4.115 -30.317 -63.362 1.00 50.94 173 ILE A C 1
ATOM 1400 O O . ILE A 1 173 ? 3.770 -31.388 -62.873 1.00 50.94 173 ILE A O 1
ATOM 1404 N N . GLY A 1 174 ? 3.611 -29.920 -64.536 1.00 51.25 174 GLY A N 1
ATOM 1405 C CA . GLY A 1 174 ? 2.468 -30.560 -65.206 1.00 51.25 174 GLY A CA 1
ATOM 1406 C C . GLY A 1 174 ? 2.752 -31.738 -66.153 1.00 51.25 174 GLY A C 1
ATOM 1407 O O . GLY A 1 174 ? 1.842 -32.129 -66.873 1.00 51.25 174 GLY A O 1
ATOM 1408 N N . SER A 1 175 ? 3.965 -32.301 -66.205 1.00 49.28 175 SER A N 1
ATOM 1409 C CA . SER A 1 175 ? 4.305 -33.386 -67.151 1.00 49.28 175 SER A CA 1
ATOM 1410 C C . SER A 1 175 ? 5.016 -34.562 -66.474 1.00 49.28 175 SER A C 1
ATOM 1412 O O . SER A 1 175 ? 6.144 -34.904 -66.826 1.00 49.28 175 SER A O 1
ATOM 1414 N N . GLN A 1 176 ? 4.362 -35.193 -65.501 1.00 46.22 176 GLN A N 1
ATOM 1415 C CA . GLN A 1 176 ? 4.669 -36.570 -65.103 1.00 46.22 176 GLN A CA 1
ATOM 1416 C C . GLN A 1 176 ? 3.358 -37.337 -64.892 1.00 46.22 176 GLN A C 1
ATOM 1418 O O . GLN A 1 176 ? 2.799 -37.347 -63.799 1.00 46.22 176 GLN A O 1
ATOM 1423 N N . THR A 1 177 ? 2.876 -37.956 -65.968 1.00 41.28 177 THR A N 1
ATOM 1424 C CA . THR A 1 177 ? 1.974 -39.117 -65.959 1.00 41.28 177 THR A CA 1
ATOM 1425 C C . THR A 1 177 ? 2.437 -40.065 -67.044 1.00 41.28 177 THR A C 1
ATOM 1427 O O . THR A 1 177 ? 2.618 -39.557 -68.175 1.00 41.28 177 THR A O 1
#

Foldseek 3Di:
DCPVVVVVVPVPPPDDPVVQVQADELQPPVPDDPPDDSVVSSVVSVVVVVVVVVVLVVVLVVLVVVLVVLVVVLVVL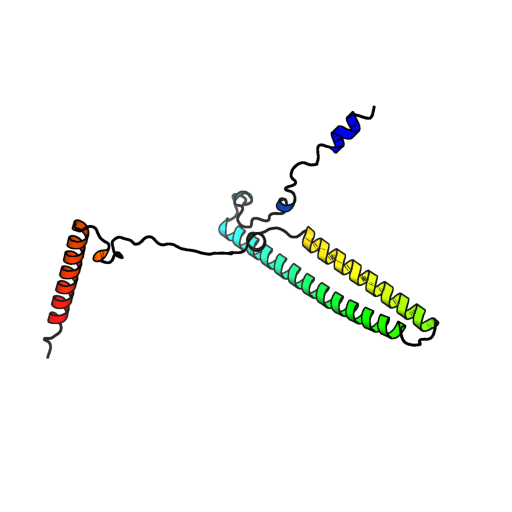VVVLPDDDDPVVNVVSVVSSVVSVVSSVVSVVVVVVCVVNDGDYPVNPDDDPDDDDDDDDDLVRDDLVRDDPVSSVVVVVVVVVVVVVVVVVVVVVPDDD

Sequence (177 aa):
SNFLQVLLAAEMSGFNYSKWDNIEISDDEADCHPNIDKSSWFRMKHRSRVEREEKEDAEKKIIVKEQQADRDRIEELTQRLKDEVDEADKEAIEEEIKDLQTTVSQRDARLEEFEQNKKWNVDNMCHVVEERTIVGKTKDNLTSSELPPDLARVQAAKEASRVLSKEAGSASIGSQT

pLDDT: mean 79.27, std 14.49, range [41.28, 95.94]

Organism: NCBI:txid3111310

Radius of gyration: 35.82 Å; chains: 1; bounding box: 66×82×101 Å

Secondary structure (DSSP, 8-state):
--HHHHHHHHTT-SPP-GGGSSB--TT-GGG--TTS-HHHHHHHHHHHHHHHHHHHHHHHHHHHHHHHHHHHHHHHHHHHHHS---HHHHHHHHHHHHHHHHHHHHHHHHHHHHHHTPPB-HHHH---S-----PPPPGGGS-GGGS-HHHHHHHHHHHHHHHHHHHHHHHTTS---

=== Feature glossary ===
Reading guide. The protein is described through the following features:

Foldseek 3Di. A 3Di character summarizes, for each residue, the relative orientation of the Cα frame of its nearest spatial neighbor. Because it encodes fold topology rather than chemistry, 3Di alignments detect remote structural similarity that sequence alignment misses.

Contact-map, Ramachandran, and PAE plots. Plot images: a contact map (which residues are close in 3D, as an N×N binary image), a Ramachandran scatter (backbone torsion angles, revealing secondary-structure composition at a glance), and — for AlphaFold structures — a PAE heatmap (pairwise prediction confidence).

Radius of gyration, Cα contacts, bounding box. Radius of gyration (Rg) is the root-mean-square distance of Cα atoms from their centroid — a single number for overall size and compactness. A globular domain of N residues has Rg ≈ 2.2·N^0.38 Å; an extended or disordered chain has a much larger Rg. The Cα contact count is the number of residue pairs whose Cα atoms are within 8 Å and are more than four positions apart in sequence — a standard proxy for tertiary packing density. The bounding box is the smallest axis-aligned box enclosing all Cα atoms.

Secondary structure (8-state, DSSP). Eight-state secondary structure (DSSP): H is the canonical α-helix, G the tighter 3₁₀-helix, I the wider π-helix; E/B are β-structure, T and S are turns and bends, and '-' is everything else. DSSP derives these from the pattern of main-chain N–H···O=C hydrogen bonds, not from the sequence.

B-factor. B-factor (Debye–Waller factor) reflects atomic displacement in the crystal lattice. It is an experimental observable (units Å²), not a prediction; low values mean the atom is pinned down, high values mean it moves or is heterogeneous across the crystal.

pLDDT. pLDDT is the predicted lDDT-Cα score: AlphaFold's confidence that the local environment of each residue (all inter-atomic distances within 15 Å) is correctly placed. It is a per-residue number between 0 and 100, with higher meaning more reliable.

Nearest PDB structures. Nearest PDB neighbors are the top structural matches found by Foldseek when searching this structure against the entire Protein Data Bank. Each hit reports a TM-score (0 to 1; >0.5 almost always implies the same fold) and an E-value. These are *structural* homologs — they may share no detectable sequence similarity.

Solvent-accessible surface area. Accessible surface area quantifies burial. A residue with SASA near zero is packed into the hydrophobic core; one with SASA >100 Å² sits on the surface. Computed here via the Shrake–Rupley numerical algorithm with a 1.4 Å probe.

Rendered structure images. Structure images are PyMOL renders from six orthogonal camera directions. Cartoon representation draws helices as coils and strands as arrows; sticks shows the backbone as bonds; surface shows the solvent-excluded envelope. Rainbow coloring maps sequence position to hue (blue→red, N→C); chain coloring assigns a distinct color per polypeptide.

Backbone torsions (φ/ψ). φ (phi) and ψ (psi) are the two rotatable backbone dihedrals per residue: φ is the C(i-1)–N–Cα–C torsion, ψ is the N–Cα–C–N(i+1) torsion, both in degrees on (−180°, 180°]. α-helical residues cluster near (−60°, −45°); β-strand residues near (−120°, +130°). A Ramachandran plot is simply a scatter of (φ, ψ) for every residue.

Predicted aligned error. Predicted Aligned Error (PAE) is an AlphaFold confidence matrix: entry (i, j) is the expected error in the position of residue j, in ångströms, when the prediction is superimposed on the true structure at residue i. Low PAE within a block of residues means that block is internally rigid and well-predicted; high PAE between two blocks means their relative placement is uncertain even if each block individually is confident.

mmCIF coordinates. Structure coordinates are given as an mmCIF _atom_site loop: one row per atom with element, residue name, chain id, sequence number, and x/y/z position in Å. Only the four main-chain atoms per residue are included here; side chains are omitted to keep the record compact.

InterPro / GO / CATH / organism. Database cross-references. InterPro integrates a dozen domain/family signature databases into unified entries with residue-range hits. GO terms attach function/process/location labels with evidence codes. CATH codes position the fold in a four-level structural taxonomy. Organism is the NCBI-taxonomy species name.

Secondary structure (3-state, P-SEA). SS3 is a coarse helix/strand/coil call (letters a/b/c) made by the P-SEA algorithm from inter-Cα distances and dihedrals. It is less detailed than DSSP but needs only Cα positions.

Sequence. Sequence gives the chain of amino acids in standard one-letter code (A=alanine, C=cysteine, …, Y=tyrosine), read N→C. It is the only feature that is directly encoded by the gene; all structural features are derived from the folded form of this sequence.